Protein AF-A0A0N8VZZ1-F1 (afdb_monomer)

Radius of gyration: 17.54 Å; Cα contacts (8 Å, |Δi|>4): 440; chains: 1; bounding box: 48×32×49 Å

Secondary structure (DSSP, 8-state):
--B-SSSSHHHHHTTTT-TTEE--PSPPHHHHHHHHHHHHHHHHHIIIII-------EEE-SSEEEEE-SS--SSS-SEEEEEEESBSS--EEEEEE-TTS-EEEEEEESSHHHHHHHHHHHHHHHHHHTSTTTTTTTTTTTT-SPPPTTEEEEEE-TTS-EEE--GGGGT--HHHHHHHHHHHHTTS-B---SEEEEEETTEEEEEEEES-TT--TGGGGTTS-HHHHHHHHHHHHH-

pLDDT: mean 82.33, std 14.05, range [39.5, 98.38]

Organism: NCBI:txid1544416

Mean predicted aligned error: 6.85 Å

Solvent-accessible surface area (backbone atoms only — not comparable to full-atom values): 13177 Å² total; per-residue (Å²): 136,62,79,50,84,76,75,64,42,68,60,56,54,70,66,51,88,46,96,46,61,34,74,49,54,81,63,52,74,66,59,50,49,52,50,51,46,35,49,53,41,46,36,51,47,39,31,75,76,70,68,40,91,64,82,45,43,47,40,78,47,58,43,36,39,37,46,31,47,86,70,82,52,85,84,62,72,56,37,28,21,38,34,35,39,54,30,41,58,55,19,19,21,25,32,32,43,46,69,83,63,49,78,46,73,55,58,40,12,50,36,67,67,56,20,49,48,49,38,49,50,51,52,51,55,57,59,46,60,73,37,75,81,40,65,73,82,42,73,74,59,62,58,43,63,57,74,48,94,60,45,47,71,36,31,31,33,51,82,58,47,78,75,43,74,64,55,58,84,68,73,35,58,63,70,57,50,46,52,55,28,45,69,74,51,54,89,68,66,40,70,54,47,48,30,32,38,39,26,17,61,92,46,57,74,42,30,37,43,34,80,49,87,57,72,24,52,64,54,65,38,48,93,48,54,59,48,61,33,50,50,49,54,56,54,50,70,71,108

Sequence (239 aa):
MIVMEYGSLIFAERNSGEKYALPISPLSDKDWDTAIRGVNKYEECAFRYLGEKVNRGLWLGDEYLAYGAQGLLENGNWYGGVRKWKQIPSGWMKASLSDRGDETLDTQGSSFDVVWKDNMRSCVVDSFWRTPHWRSELRHIVFRGEIPDSVNTFQVSMYGDIVEGNPEKDGFHWSDIIRDSKKIWGKDYISSGSGFIFYHRNDPLQWYLTDTELDTDLAWGLGLDIEDYVELLFQTAIS

Structure (mmCIF, N/CA/C/O backbone):
data_AF-A0A0N8VZZ1-F1
#
_entry.id   AF-A0A0N8VZZ1-F1
#
loop_
_atom_site.group_PDB
_atom_site.id
_atom_site.type_symbol
_atom_site.label_atom_id
_atom_site.label_alt_id
_atom_site.label_comp_id
_atom_site.label_asym_id
_atom_site.label_entity_id
_atom_site.label_seq_id
_atom_site.pdbx_PDB_ins_code
_atom_site.Cartn_x
_atom_site.Cartn_y
_atom_site.Cartn_z
_atom_site.occupancy
_atom_site.B_iso_or_equiv
_atom_site.auth_seq_id
_atom_site.auth_comp_id
_atom_site.auth_asym_id
_atom_site.auth_atom_id
_atom_site.pdbx_PDB_model_num
ATOM 1 N N . MET A 1 1 ? -20.602 -8.345 6.061 1.00 50.09 1 MET A N 1
ATOM 2 C CA . MET A 1 1 ? -20.221 -7.291 5.105 1.00 50.09 1 MET A CA 1
ATOM 3 C C . MET A 1 1 ? -21.316 -7.139 4.056 1.00 50.09 1 MET A C 1
ATOM 5 O O . MET A 1 1 ? -21.727 -8.145 3.487 1.00 50.09 1 MET A O 1
ATOM 9 N N . ILE A 1 2 ? -21.827 -5.924 3.843 1.00 53.53 2 ILE A N 1
ATOM 10 C CA . ILE A 1 2 ? -22.743 -5.628 2.732 1.00 53.53 2 ILE A CA 1
ATOM 11 C C . ILE A 1 2 ? -21.861 -5.210 1.555 1.00 53.53 2 ILE A C 1
ATOM 13 O O . ILE A 1 2 ? -21.232 -4.156 1.609 1.00 53.53 2 ILE A O 1
ATOM 17 N N . VAL A 1 3 ? -21.784 -6.044 0.517 1.00 51.69 3 VAL A N 1
ATOM 18 C CA . VAL A 1 3 ? -21.299 -5.587 -0.790 1.00 51.69 3 VAL A CA 1
ATOM 19 C C . VAL A 1 3 ? -22.438 -4.758 -1.357 1.00 51.69 3 VAL A C 1
ATOM 21 O O . VAL A 1 3 ? -23.491 -5.294 -1.698 1.00 51.69 3 VAL A O 1
ATOM 24 N N . MET A 1 4 ? -22.294 -3.441 -1.304 1.00 50.78 4 MET A N 1
ATOM 25 C CA . MET A 1 4 ? -23.372 -2.545 -1.690 1.00 50.78 4 MET A CA 1
ATOM 26 C C . MET A 1 4 ? -23.405 -2.454 -3.218 1.00 50.78 4 MET A C 1
ATOM 28 O O . MET A 1 4 ? -22.401 -2.113 -3.844 1.00 50.78 4 MET A O 1
ATOM 32 N N . GLU A 1 5 ? -24.563 -2.709 -3.825 1.00 46.69 5 GLU A N 1
ATOM 33 C CA . GLU A 1 5 ? -24.781 -2.373 -5.231 1.00 46.69 5 GLU A CA 1
ATOM 34 C C . GLU A 1 5 ? -24.780 -0.835 -5.374 1.00 46.69 5 GLU A C 1
ATOM 36 O O . GLU A 1 5 ? -25.701 -0.146 -4.942 1.00 46.69 5 GLU A O 1
ATOM 41 N N . TYR A 1 6 ? -23.706 -0.285 -5.947 1.00 49.19 6 TYR A N 1
ATOM 42 C CA . TYR A 1 6 ? -23.709 0.964 -6.728 1.00 49.19 6 TYR A CA 1
ATOM 43 C C . TYR A 1 6 ? -24.200 2.277 -6.074 1.00 49.19 6 TYR A C 1
ATOM 45 O O . TYR A 1 6 ? -24.715 3.171 -6.740 1.00 49.19 6 TYR A O 1
ATOM 53 N N . GLY A 1 7 ? -23.988 2.465 -4.777 1.00 39.50 7 GLY A N 1
ATOM 54 C CA . GLY A 1 7 ? -24.450 3.646 -4.027 1.00 39.50 7 GLY A CA 1
ATOM 55 C C . GLY A 1 7 ? -23.416 4.770 -3.880 1.00 39.50 7 GLY A C 1
ATOM 56 O O . GLY A 1 7 ? -23.759 5.938 -4.054 1.00 39.50 7 GLY A O 1
ATOM 57 N N . SER A 1 8 ? -22.146 4.468 -3.591 1.00 52.56 8 SER A N 1
ATOM 58 C CA . SER A 1 8 ? -21.081 5.489 -3.531 1.00 52.56 8 SER A CA 1
ATOM 59 C C . SER A 1 8 ? -20.442 5.779 -4.898 1.00 52.56 8 SER A C 1
ATOM 61 O O . SER A 1 8 ? -19.561 6.636 -5.001 1.00 52.56 8 SER A O 1
ATOM 63 N N . LEU A 1 9 ? -20.951 5.115 -5.950 1.00 55.72 9 LEU A N 1
ATOM 64 C CA . LEU A 1 9 ? -20.442 5.200 -7.315 1.00 55.72 9 LEU A CA 1
ATOM 65 C C . LEU A 1 9 ? -20.464 6.608 -7.881 1.00 55.72 9 LEU A C 1
ATOM 67 O O . LEU A 1 9 ? -19.525 7.014 -8.542 1.00 55.72 9 LEU A O 1
ATOM 71 N N . ILE A 1 10 ? -21.496 7.377 -7.551 1.00 57.53 10 ILE A N 1
ATOM 72 C CA . ILE A 1 10 ? -21.761 8.686 -8.150 1.00 57.53 10 ILE A CA 1
ATOM 73 C C . ILE A 1 10 ? -20.580 9.661 -7.985 1.00 57.53 10 ILE A C 1
ATOM 75 O O . ILE A 1 10 ? -20.305 10.440 -8.895 1.00 57.53 10 ILE A O 1
ATOM 79 N N . PHE A 1 11 ? -19.869 9.631 -6.851 1.00 56.28 11 PHE A N 1
ATOM 80 C CA . PHE A 1 11 ? -18.744 10.545 -6.616 1.00 56.28 11 PHE A CA 1
ATOM 81 C C . PHE A 1 11 ? -17.448 10.088 -7.283 1.00 56.28 11 PHE A C 1
ATOM 83 O O . PHE A 1 11 ? -16.718 10.922 -7.809 1.00 56.28 11 PHE A O 1
ATOM 90 N N . ALA A 1 12 ? -17.166 8.788 -7.303 1.00 56.59 12 ALA A N 1
ATOM 91 C CA . ALA A 1 12 ? -15.978 8.277 -7.977 1.00 56.59 12 ALA A CA 1
ATOM 92 C C . ALA A 1 12 ? -16.144 8.201 -9.503 1.00 56.59 12 ALA A C 1
ATOM 94 O O . ALA A 1 12 ? -15.191 8.505 -10.214 1.00 56.59 12 ALA A O 1
ATOM 95 N N . GLU A 1 13 ? -17.358 7.934 -9.997 1.00 60.53 13 GLU A N 1
ATOM 96 C CA . GLU A 1 13 ? -17.744 8.020 -11.416 1.00 60.53 13 GLU A CA 1
ATOM 97 C C . GLU A 1 13 ? -17.667 9.445 -11.956 1.00 60.53 13 GLU A C 1
ATOM 99 O O . GLU A 1 13 ? -17.393 9.658 -13.133 1.00 60.53 13 GLU A O 1
ATOM 104 N N . ARG A 1 14 ? -17.877 10.456 -11.103 1.00 67.50 14 ARG A N 1
ATOM 105 C CA . ARG A 1 14 ? -17.640 11.850 -11.501 1.00 67.50 14 ARG A CA 1
ATOM 106 C C . ARG A 1 14 ? -16.181 12.081 -11.906 1.00 67.50 14 ARG A C 1
ATOM 108 O O . ARG A 1 14 ? -15.929 12.936 -12.747 1.00 67.50 14 ARG A O 1
ATOM 115 N N . ASN A 1 15 ? -15.264 11.321 -11.311 1.00 63.09 15 ASN A N 1
ATOM 116 C CA . ASN A 1 15 ? -13.840 11.305 -11.633 1.00 63.09 15 ASN A CA 1
ATOM 117 C C . ASN A 1 15 ? -13.474 10.107 -12.540 1.00 63.09 15 ASN A C 1
ATOM 119 O O . ASN A 1 15 ? -12.301 9.761 -12.662 1.00 63.09 15 ASN A O 1
ATOM 123 N N . SER A 1 16 ? -14.461 9.431 -13.142 1.00 64.44 16 SER A N 1
ATOM 124 C CA . SER A 1 16 ? -14.229 8.356 -14.111 1.00 64.44 16 SER A CA 1
ATOM 125 C C . SER A 1 16 ? -14.095 8.890 -15.530 1.00 64.44 16 SER A C 1
ATOM 127 O O . SER A 1 16 ? -14.625 9.947 -15.876 1.00 64.44 16 SER A O 1
ATOM 129 N N . GLY A 1 17 ? -13.363 8.157 -16.371 1.00 62.34 17 GLY A N 1
ATOM 130 C CA . GLY A 1 17 ? -13.029 8.610 -17.724 1.00 62.34 17 GLY A CA 1
ATOM 131 C C . GLY A 1 17 ? -11.929 9.675 -17.759 1.00 62.34 17 GLY A C 1
ATOM 132 O O . GLY A 1 17 ? -11.703 10.301 -18.800 1.00 62.34 17 GLY A O 1
ATOM 133 N N . GLU A 1 18 ? -11.220 9.866 -16.643 1.00 68.94 18 GLU A N 1
ATOM 134 C CA . GLU A 1 18 ? -9.957 10.593 -16.615 1.00 68.94 18 GLU A CA 1
ATOM 135 C C . GLU A 1 18 ? -8.985 9.971 -17.623 1.00 68.94 18 GLU A C 1
ATOM 137 O O . GLU A 1 18 ? -8.860 8.751 -17.733 1.00 68.94 18 GLU A O 1
ATOM 142 N N . LYS A 1 19 ? -8.260 10.811 -18.372 1.00 72.06 19 LYS A N 1
ATOM 143 C CA . LYS A 1 19 ? -7.465 10.405 -19.555 1.00 72.06 19 LYS A CA 1
ATOM 144 C C . LYS A 1 19 ? -6.486 9.246 -19.288 1.00 72.06 19 LYS A C 1
ATOM 146 O O . LYS A 1 19 ? -6.060 8.542 -20.215 1.00 72.06 19 LYS A O 1
ATOM 151 N N . TYR A 1 20 ? -6.092 9.090 -18.033 1.00 80.12 20 TYR A N 1
ATOM 152 C CA . TYR A 1 20 ? -5.044 8.189 -17.594 1.00 80.12 20 TYR A CA 1
ATOM 153 C C . TYR A 1 20 ? -5.521 7.113 -16.615 1.00 80.12 20 TYR A C 1
ATOM 155 O O . TYR A 1 20 ? -4.721 6.234 -16.298 1.00 80.12 20 TYR A O 1
ATOM 163 N N . ALA A 1 21 ? -6.781 7.140 -16.175 1.00 85.00 21 ALA A N 1
ATOM 164 C CA . ALA A 1 21 ? -7.352 6.048 -15.400 1.00 85.00 21 ALA A CA 1
ATOM 165 C C . ALA A 1 21 ? -7.479 4.791 -16.276 1.00 85.00 21 ALA A C 1
ATOM 167 O O . ALA A 1 21 ? -7.594 4.855 -17.506 1.00 85.00 21 ALA A O 1
ATOM 168 N N . LEU A 1 22 ? -7.382 3.629 -15.640 1.00 87.25 22 LEU A N 1
ATOM 169 C CA . LEU A 1 22 ? -7.510 2.328 -16.275 1.00 87.25 22 LEU A CA 1
ATOM 170 C C . LEU A 1 22 ? -8.626 1.538 -15.597 1.00 87.25 22 LEU A C 1
ATOM 172 O O . LEU A 1 22 ? -8.766 1.616 -14.374 1.00 87.25 22 LEU A O 1
ATOM 176 N N . PRO A 1 23 ? -9.372 0.725 -16.362 1.00 86.88 23 PRO A N 1
ATOM 177 C CA . PRO A 1 23 ? -10.379 -0.139 -15.780 1.00 86.88 23 PRO A CA 1
ATOM 178 C C . PRO A 1 23 ? -9.722 -1.169 -14.855 1.00 86.88 23 PRO A C 1
ATOM 180 O O . PRO A 1 23 ? -8.693 -1.766 -15.191 1.00 86.88 23 PRO A O 1
ATOM 183 N N . ILE A 1 24 ? -10.337 -1.376 -13.695 1.00 84.94 24 ILE A N 1
ATOM 184 C CA . ILE A 1 24 ? -9.984 -2.417 -12.727 1.00 84.94 24 ILE A CA 1
ATOM 185 C C . ILE A 1 24 ? -11.100 -3.450 -12.563 1.00 84.94 24 ILE A C 1
ATOM 187 O O . ILE A 1 24 ? -10.855 -4.499 -11.976 1.00 84.94 24 ILE A O 1
ATOM 191 N N . SER A 1 25 ? -12.308 -3.156 -13.054 1.00 80.44 25 SER A N 1
ATOM 192 C CA . SER A 1 25 ? -13.428 -4.091 -13.060 1.00 80.44 25 SER A CA 1
ATOM 193 C C . SER A 1 25 ? -13.415 -4.975 -14.320 1.00 80.44 25 SER A C 1
ATOM 195 O O . SER A 1 25 ? -13.203 -4.463 -15.424 1.00 80.44 25 SER A O 1
ATOM 197 N N . PRO A 1 26 ? -13.677 -6.289 -14.189 1.00 81.75 26 PRO A N 1
ATOM 198 C CA . PRO A 1 26 ? -13.787 -7.009 -12.922 1.00 81.75 26 PRO A CA 1
ATOM 199 C C . PRO A 1 26 ? -12.413 -7.151 -12.246 1.00 81.75 26 PRO A C 1
ATOM 201 O O . PRO A 1 26 ? -11.409 -7.400 -12.917 1.00 81.75 26 PRO A O 1
ATOM 204 N N . LEU A 1 27 ? -12.382 -7.041 -10.914 1.00 84.44 27 LEU A N 1
ATOM 205 C CA . LEU A 1 27 ? -11.193 -7.405 -10.141 1.00 84.44 27 LEU A CA 1
ATOM 206 C C . LEU A 1 27 ? -10.955 -8.914 -10.228 1.00 84.44 27 LEU A C 1
ATOM 208 O O . LEU A 1 27 ? -11.892 -9.694 -10.410 1.00 84.44 27 LEU A O 1
ATOM 212 N N . SER A 1 28 ? -9.698 -9.332 -10.072 1.00 90.50 28 SER A N 1
ATOM 213 C CA . SER A 1 28 ? -9.398 -10.756 -9.928 1.00 90.50 28 SER A CA 1
ATOM 214 C C . SER A 1 28 ? -9.993 -11.295 -8.622 1.00 90.50 28 SER A C 1
ATOM 216 O O . SER A 1 28 ? -10.083 -10.560 -7.637 1.00 90.50 28 SER A O 1
ATOM 218 N N . ASP A 1 29 ? -10.341 -12.586 -8.580 1.00 91.19 29 ASP A N 1
ATOM 219 C CA . ASP A 1 29 ? -10.857 -13.229 -7.359 1.00 91.19 29 ASP A CA 1
ATOM 220 C C . ASP A 1 29 ? -9.913 -13.024 -6.166 1.00 91.19 29 ASP A C 1
ATOM 222 O O . ASP A 1 29 ? -10.359 -12.810 -5.043 1.00 91.19 29 ASP A O 1
ATOM 226 N N . LYS A 1 30 ? -8.599 -13.033 -6.427 1.00 94.12 30 LYS A N 1
ATOM 227 C CA . LYS A 1 30 ? -7.566 -12.789 -5.420 1.00 94.12 30 LYS A CA 1
ATOM 228 C C . LYS A 1 30 ? -7.624 -11.360 -4.876 1.00 94.12 30 LYS A C 1
ATOM 230 O O . LYS A 1 30 ? -7.605 -11.179 -3.666 1.00 94.12 30 LYS A O 1
ATOM 235 N N . ASP A 1 31 ? -7.686 -10.356 -5.749 1.00 93.88 31 ASP A N 1
ATOM 236 C CA . ASP A 1 31 ? -7.713 -8.949 -5.322 1.00 93.88 31 ASP A CA 1
ATOM 237 C C . ASP A 1 31 ? -9.014 -8.626 -4.579 1.00 93.88 31 ASP A C 1
ATOM 239 O O . ASP A 1 31 ? -9.010 -7.919 -3.571 1.00 93.88 31 ASP A O 1
ATOM 243 N N . TRP A 1 32 ? -10.130 -9.198 -5.037 1.00 92.31 32 TRP A N 1
ATOM 244 C CA . TRP A 1 32 ? -11.416 -9.077 -4.362 1.00 92.31 32 TRP A CA 1
ATOM 245 C C . TRP A 1 32 ? -11.404 -9.725 -2.971 1.00 92.31 32 TRP A C 1
ATOM 247 O O . TRP A 1 32 ? -11.856 -9.112 -2.003 1.00 92.31 32 TRP A O 1
ATOM 257 N N . ASP A 1 33 ? -10.837 -10.926 -2.843 1.00 93.94 33 ASP A N 1
ATOM 258 C CA . ASP A 1 33 ? -10.678 -11.611 -1.557 1.00 93.94 33 ASP A CA 1
ATOM 259 C C . ASP A 1 33 ? -9.788 -10.814 -0.586 1.00 93.94 33 ASP A C 1
ATOM 261 O O . ASP A 1 33 ? -10.185 -10.568 0.558 1.00 93.94 33 ASP A O 1
ATOM 265 N N . THR A 1 34 ? -8.641 -10.307 -1.057 1.00 96.19 34 THR A N 1
ATOM 266 C CA . THR A 1 34 ? -7.769 -9.405 -0.285 1.00 96.19 34 THR A CA 1
ATOM 267 C C . THR A 1 34 ? -8.527 -8.170 0.200 1.00 96.19 34 THR A C 1
ATOM 269 O O . THR A 1 34 ? -8.403 -7.790 1.369 1.00 96.19 34 THR A O 1
ATOM 272 N N . ALA A 1 35 ? -9.341 -7.553 -0.663 1.00 94.06 35 ALA A N 1
ATOM 273 C CA . ALA A 1 35 ? -10.115 -6.370 -0.306 1.00 94.06 35 ALA A CA 1
ATOM 274 C C . ALA A 1 35 ? -11.085 -6.640 0.849 1.00 94.06 35 ALA A C 1
ATOM 276 O O . ALA A 1 35 ? -11.109 -5.909 1.844 1.00 94.06 35 ALA A O 1
ATOM 277 N N . ILE A 1 36 ? -11.858 -7.719 0.718 1.00 93.94 36 ILE A N 1
ATOM 278 C CA . ILE A 1 36 ? -12.863 -8.142 1.693 1.00 93.94 36 ILE A CA 1
ATOM 279 C C . ILE A 1 36 ? -12.216 -8.476 3.033 1.00 93.94 36 ILE A C 1
ATOM 281 O O . ILE A 1 36 ? -12.685 -8.011 4.074 1.00 93.94 36 ILE A O 1
ATOM 285 N N . ARG A 1 37 ? -11.146 -9.273 3.019 1.00 96.38 37 ARG A N 1
ATOM 286 C CA . ARG A 1 37 ? -10.431 -9.680 4.234 1.00 96.38 37 ARG A CA 1
ATOM 287 C C . ARG A 1 37 ? -9.820 -8.484 4.953 1.00 96.38 37 ARG A C 1
ATOM 289 O O . ARG A 1 37 ? -10.021 -8.345 6.156 1.00 96.38 37 ARG A O 1
ATOM 296 N N . GLY A 1 38 ? -9.199 -7.558 4.220 1.00 95.88 38 GLY A N 1
ATOM 297 C CA . GLY A 1 38 ? -8.679 -6.318 4.801 1.00 95.88 38 GLY A CA 1
ATOM 298 C C . GLY A 1 38 ? -9.757 -5.479 5.491 1.00 95.88 38 GLY A C 1
ATOM 299 O O . GLY A 1 38 ? -9.574 -5.073 6.638 1.00 95.88 38 GLY A O 1
ATOM 300 N N . VAL A 1 39 ? -10.908 -5.279 4.838 1.00 93.88 39 VAL A N 1
ATOM 301 C CA . VAL A 1 39 ? -12.035 -4.528 5.421 1.00 93.88 39 VAL A CA 1
ATOM 302 C C . VAL A 1 39 ? -12.595 -5.225 6.653 1.00 93.88 39 VAL A C 1
ATOM 304 O O . VAL A 1 39 ? -12.732 -4.591 7.698 1.00 93.88 39 VAL A O 1
ATOM 307 N N . ASN A 1 40 ? -12.893 -6.523 6.552 1.00 94.62 40 ASN A N 1
ATOM 308 C CA . ASN A 1 40 ? -13.444 -7.286 7.670 1.00 94.62 40 ASN A CA 1
ATOM 309 C C . ASN A 1 40 ? -12.502 -7.245 8.873 1.00 94.62 40 ASN A C 1
ATOM 311 O O . ASN A 1 40 ? -12.953 -7.025 9.998 1.00 94.62 40 ASN A O 1
ATOM 315 N N . LYS A 1 41 ? -11.196 -7.407 8.637 1.00 97.00 41 LYS A N 1
ATOM 316 C CA . LYS A 1 41 ? -10.206 -7.361 9.704 1.00 97.00 41 LYS A CA 1
ATOM 317 C C . LYS A 1 41 ? -10.103 -5.976 10.326 1.00 97.00 41 LYS A C 1
ATOM 319 O O . LYS A 1 41 ? -10.055 -5.865 11.548 1.00 97.00 41 LYS A O 1
ATOM 324 N N . TYR A 1 42 ? -10.129 -4.917 9.518 1.00 95.00 42 TYR A N 1
ATOM 325 C CA . TYR A 1 42 ? -10.158 -3.546 10.024 1.00 95.00 42 TYR A CA 1
ATOM 326 C C . TYR A 1 42 ? -11.390 -3.292 10.905 1.00 95.00 42 TYR A C 1
ATOM 328 O O . TYR A 1 42 ? -11.244 -2.779 12.014 1.00 95.00 42 TYR A O 1
ATOM 336 N N . GLU A 1 43 ? -12.588 -3.671 10.451 1.00 93.25 43 GLU A N 1
ATOM 337 C CA . GLU A 1 43 ? -13.834 -3.499 11.212 1.00 93.25 43 GLU A CA 1
ATOM 338 C C . GLU A 1 43 ? -13.816 -4.308 12.523 1.00 93.25 43 GLU A C 1
ATOM 340 O O . GLU A 1 43 ? -14.212 -3.800 13.576 1.00 93.25 43 GLU A O 1
ATOM 345 N N . GLU A 1 44 ? -13.298 -5.540 12.488 1.00 95.50 44 GLU A N 1
ATOM 346 C CA . GLU A 1 44 ? -13.085 -6.382 13.670 1.00 95.50 44 GLU A CA 1
ATOM 347 C C . GLU A 1 44 ? -12.119 -5.727 14.668 1.00 95.50 44 GLU A C 1
ATOM 349 O O . GLU A 1 44 ? -12.423 -5.641 15.862 1.00 95.50 44 GLU A O 1
ATOM 354 N N . CYS A 1 45 ? -10.958 -5.262 14.200 1.00 95.25 45 CYS A N 1
ATOM 355 C CA . CYS A 1 45 ? -9.962 -4.598 15.033 1.00 95.25 45 CYS A CA 1
ATOM 356 C C . CYS A 1 45 ? -10.502 -3.293 15.625 1.00 95.25 45 CYS A C 1
ATOM 358 O O . CYS A 1 45 ? -10.365 -3.081 16.827 1.00 95.25 45 CYS A O 1
ATOM 360 N N . ALA A 1 46 ? -11.177 -2.454 14.834 1.00 92.00 46 ALA A N 1
ATOM 361 C CA . ALA A 1 46 ? -11.789 -1.216 15.318 1.00 92.00 46 ALA A CA 1
ATOM 362 C C . ALA A 1 46 ? -12.782 -1.489 16.458 1.00 92.00 46 ALA A C 1
ATOM 364 O O . ALA A 1 46 ? -12.747 -0.823 17.496 1.00 92.00 46 ALA A O 1
ATOM 365 N N . PHE A 1 47 ? -13.607 -2.529 16.325 1.00 93.31 47 PHE A N 1
ATOM 366 C CA . PHE A 1 47 ? -14.513 -2.927 17.396 1.00 93.31 47 PHE A CA 1
ATOM 367 C C . PHE A 1 47 ? -13.768 -3.460 18.624 1.00 93.31 47 PHE A C 1
ATOM 369 O O . PHE A 1 47 ? -14.052 -3.047 19.747 1.00 93.31 47 PHE A O 1
ATOM 376 N N . ARG A 1 48 ? -12.805 -4.363 18.431 1.00 94.75 48 ARG A N 1
ATOM 377 C CA . ARG A 1 48 ? -12.072 -5.010 19.528 1.00 94.75 48 ARG A CA 1
ATOM 378 C C . ARG A 1 48 ? -11.208 -4.039 20.330 1.00 94.75 48 ARG A C 1
ATOM 380 O O . ARG A 1 48 ? -11.170 -4.141 21.552 1.00 94.75 48 ARG A O 1
ATOM 387 N N . TYR A 1 49 ? -10.515 -3.134 19.651 1.00 90.94 49 TYR A N 1
ATOM 388 C CA . TYR A 1 49 ? -9.522 -2.254 20.256 1.00 90.94 49 TYR A CA 1
ATOM 389 C C . TYR A 1 49 ? -10.085 -0.889 20.661 1.00 90.94 49 TYR A C 1
ATOM 391 O O . TYR A 1 49 ? -9.633 -0.321 21.652 1.00 90.94 49 TYR A O 1
ATOM 399 N N . LEU A 1 50 ? -11.075 -0.369 19.928 1.00 89.06 50 LEU A N 1
ATOM 400 C CA . LEU A 1 50 ? -11.636 0.970 20.159 1.00 89.06 50 LEU A CA 1
ATOM 401 C C . LEU A 1 50 ? -13.109 0.944 20.596 1.00 89.06 50 LEU A C 1
ATOM 403 O O . LEU A 1 50 ? -13.651 1.976 20.986 1.00 89.06 50 LEU A O 1
ATOM 407 N N . GLY A 1 51 ? -13.781 -0.211 20.542 1.00 89.50 51 GLY A N 1
ATOM 408 C CA . GLY A 1 51 ? -15.221 -0.314 20.800 1.00 89.50 51 GLY A CA 1
ATOM 409 C C . GLY A 1 51 ? -16.089 0.303 19.697 1.00 89.50 51 GLY A C 1
ATOM 410 O O . GLY A 1 51 ? -17.300 0.456 19.879 1.00 89.50 51 GLY A O 1
ATOM 411 N N . GLU A 1 52 ? -15.499 0.667 18.556 1.00 86.38 52 GLU A N 1
ATOM 412 C CA . GLU A 1 52 ? -16.190 1.344 17.463 1.00 86.38 52 GLU A CA 1
ATOM 413 C C . GLU A 1 52 ? -16.858 0.336 16.526 1.00 86.38 52 GLU A C 1
ATOM 415 O O . GLU A 1 52 ? -16.221 -0.560 15.978 1.00 86.38 52 GLU A O 1
ATOM 420 N N . LYS A 1 53 ? -18.166 0.492 16.300 1.00 85.31 53 LYS A N 1
ATOM 421 C CA . LYS A 1 53 ? -18.876 -0.270 15.267 1.00 85.31 53 LYS A CA 1
ATOM 422 C C . LYS A 1 53 ? -18.739 0.449 13.933 1.00 85.31 53 LYS A C 1
ATOM 424 O O . LYS A 1 53 ? -19.477 1.396 13.663 1.00 85.31 53 LYS A O 1
ATOM 429 N N . VAL A 1 54 ? -17.803 -0.014 13.115 1.00 82.38 54 VAL A N 1
ATOM 430 C CA . VAL A 1 54 ?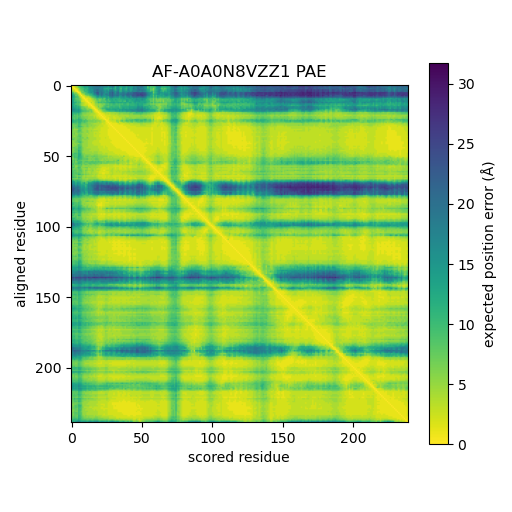 -17.582 0.498 11.762 1.00 82.38 54 VAL A CA 1
ATOM 431 C C . VAL A 1 54 ? -18.269 -0.418 10.750 1.00 82.38 54 VAL A C 1
ATOM 433 O O . VAL A 1 54 ? -18.225 -1.634 10.886 1.00 82.38 54 VAL A O 1
ATOM 436 N N . ASN A 1 55 ? -18.957 0.175 9.775 1.00 80.19 55 ASN A N 1
ATOM 437 C CA . ASN A 1 55 ? -19.543 -0.526 8.632 1.00 80.19 55 ASN A CA 1
ATOM 438 C C . ASN A 1 55 ? -19.714 0.483 7.493 1.00 80.19 55 ASN A C 1
ATOM 440 O O . ASN A 1 55 ? -20.778 1.091 7.347 1.00 80.19 55 ASN A O 1
ATOM 444 N N . ARG A 1 56 ? -18.626 0.759 6.766 1.00 76.56 56 ARG A N 1
ATOM 445 C CA . ARG A 1 56 ? -18.618 1.825 5.745 1.00 76.56 56 ARG A CA 1
ATOM 446 C C . ARG A 1 56 ? -19.068 1.326 4.370 1.00 76.56 56 ARG A C 1
ATOM 448 O O . ARG A 1 56 ? -19.586 2.115 3.590 1.00 76.56 56 ARG A O 1
ATOM 455 N N . GLY A 1 57 ? -18.945 0.025 4.113 1.00 77.62 57 GLY A N 1
ATOM 456 C CA . GLY A 1 57 ? -19.262 -0.593 2.826 1.00 77.62 57 GLY A CA 1
ATOM 457 C C . GLY A 1 57 ? -18.092 -0.542 1.839 1.00 77.62 57 GLY A C 1
ATOM 458 O O . GLY A 1 57 ? -17.331 0.427 1.802 1.00 77.62 57 GLY A O 1
ATOM 459 N N . LEU A 1 58 ? -17.961 -1.616 1.055 1.00 82.50 58 LEU A N 1
ATOM 460 C CA . LEU A 1 58 ? -16.977 -1.785 -0.015 1.00 82.50 58 LEU A CA 1
ATOM 461 C C . LEU A 1 58 ? -17.690 -1.693 -1.370 1.00 82.50 58 LEU A C 1
ATOM 463 O O . LEU A 1 58 ? -18.741 -2.312 -1.559 1.00 82.50 58 LEU A O 1
ATOM 467 N N . TRP A 1 59 ? -17.118 -0.930 -2.298 1.00 80.00 59 TRP A N 1
ATOM 468 C CA . TRP A 1 59 ? -17.742 -0.553 -3.565 1.00 80.00 59 TRP A CA 1
ATOM 469 C C . TRP A 1 59 ? -16.765 -0.740 -4.715 1.00 80.00 59 TRP A C 1
ATOM 471 O O . TRP A 1 59 ? -15.660 -0.202 -4.665 1.00 80.00 59 TRP A O 1
ATOM 481 N N . LEU A 1 60 ? -17.188 -1.453 -5.756 1.00 81.19 60 LEU A N 1
ATOM 482 C CA . LEU A 1 60 ? -16.425 -1.639 -6.986 1.00 81.19 60 LEU A CA 1
ATOM 483 C C . LEU A 1 60 ? -17.097 -0.864 -8.122 1.00 81.19 60 LEU A C 1
ATOM 485 O O . LEU A 1 60 ? -18.241 -1.154 -8.470 1.00 81.19 60 LEU A O 1
ATOM 489 N N . GLY A 1 61 ? -16.385 0.109 -8.683 1.00 76.75 61 GLY A N 1
ATOM 490 C CA . GLY A 1 61 ? -16.714 0.721 -9.967 1.00 76.75 61 GLY A CA 1
ATOM 491 C C . GLY A 1 61 ? -15.764 0.260 -11.064 1.00 76.75 61 GLY A C 1
ATOM 492 O O . GLY A 1 61 ? -14.887 -0.574 -10.834 1.00 76.75 61 GLY A O 1
ATOM 493 N N . ASP A 1 62 ? -15.923 0.815 -12.262 1.00 79.88 62 ASP A N 1
ATOM 494 C CA . ASP A 1 62 ? -15.167 0.354 -13.429 1.00 79.88 62 ASP A CA 1
ATOM 495 C C . ASP A 1 62 ? -13.660 0.608 -13.293 1.00 79.88 62 ASP A C 1
ATOM 497 O O . ASP A 1 62 ? -12.855 -0.228 -13.698 1.00 79.88 62 ASP A O 1
ATOM 501 N N . GLU A 1 63 ? -13.270 1.723 -12.671 1.00 83.81 63 GLU A N 1
ATOM 502 C CA . GLU A 1 63 ? -11.878 2.200 -12.583 1.00 83.81 63 GLU A CA 1
ATOM 503 C C . GLU A 1 63 ? -11.351 2.312 -11.145 1.00 83.81 63 GLU A C 1
ATOM 505 O O . GLU A 1 63 ? -10.202 2.707 -10.932 1.00 83.81 63 GLU A O 1
ATOM 510 N N . TYR A 1 64 ? -12.175 1.993 -10.145 1.00 81.75 64 TYR A N 1
ATOM 511 C CA . TYR A 1 64 ? -11.816 2.179 -8.744 1.00 81.75 64 TYR A CA 1
ATOM 512 C C . TYR A 1 64 ? -12.516 1.169 -7.824 1.00 81.75 64 TYR A C 1
ATOM 514 O O . TYR A 1 64 ? -13.624 0.699 -8.089 1.00 81.75 64 TYR A O 1
ATOM 522 N N . LEU A 1 65 ? -11.860 0.867 -6.706 1.00 85.94 65 LEU A N 1
ATOM 523 C CA . LEU A 1 65 ? -12.429 0.126 -5.585 1.00 85.94 65 LEU A CA 1
ATOM 524 C C . LEU A 1 65 ? -12.303 1.007 -4.349 1.00 85.94 65 LEU A C 1
ATOM 526 O O . LEU A 1 65 ? -11.202 1.448 -4.034 1.00 85.94 65 LEU A O 1
ATOM 530 N N . ALA A 1 66 ? -13.400 1.246 -3.639 1.00 83.75 66 ALA A N 1
ATOM 531 C CA . ALA A 1 66 ? -13.428 2.143 -2.490 1.00 83.75 66 ALA A CA 1
ATOM 532 C C . ALA A 1 66 ? -14.049 1.485 -1.260 1.00 83.75 66 ALA A C 1
ATOM 534 O O . ALA A 1 66 ? -15.029 0.748 -1.360 1.00 83.75 66 ALA A O 1
ATOM 535 N N . TYR A 1 67 ? -13.516 1.819 -0.089 1.00 84.06 67 TYR A N 1
ATOM 536 C CA . TYR A 1 67 ? -14.101 1.521 1.210 1.00 84.06 67 TYR A CA 1
ATOM 537 C C . TYR A 1 67 ? -14.475 2.839 1.901 1.00 84.06 67 TYR A C 1
ATOM 539 O O . TYR A 1 67 ? -13.617 3.677 2.180 1.00 84.06 67 TYR A O 1
ATOM 547 N N . GLY A 1 68 ? -15.768 3.062 2.144 1.00 76.88 68 GLY A N 1
ATOM 548 C CA . GLY A 1 68 ? -16.244 4.362 2.623 1.00 76.88 68 GLY A CA 1
ATOM 549 C C . GLY A 1 68 ? -17.761 4.516 2.604 1.00 76.88 68 GLY A C 1
ATOM 550 O O . GLY A 1 68 ? -18.435 3.938 1.757 1.00 76.88 68 GLY A O 1
ATOM 551 N N . ALA A 1 69 ? -18.309 5.303 3.532 1.00 65.25 69 ALA A N 1
ATOM 552 C CA . ALA A 1 69 ? -19.750 5.554 3.611 1.00 65.25 69 ALA A CA 1
ATOM 553 C C . ALA A 1 69 ? -20.165 6.681 2.645 1.00 65.25 69 ALA A C 1
ATOM 555 O O . ALA A 1 69 ? -19.367 7.564 2.340 1.00 65.25 69 ALA A O 1
ATOM 556 N N . GLN A 1 70 ? -21.421 6.685 2.179 1.00 52.78 70 GLN A N 1
ATOM 557 C CA . GLN A 1 70 ? -21.966 7.804 1.397 1.00 52.78 70 GLN A CA 1
ATOM 558 C C . GLN A 1 70 ? -21.922 9.105 2.218 1.00 52.78 70 GLN A C 1
ATOM 560 O O . GLN A 1 70 ? -22.639 9.238 3.209 1.00 52.78 70 GLN A O 1
ATOM 565 N N . GLY A 1 71 ? -21.121 10.079 1.781 1.00 49.41 71 GLY A N 1
ATOM 566 C CA . GLY A 1 71 ? -21.139 11.440 2.316 1.00 49.41 71 GLY A CA 1
ATOM 567 C C . GLY A 1 71 ? -19.863 12.223 2.009 1.00 49.41 71 GLY A C 1
ATOM 568 O O . GLY A 1 71 ? -18.763 11.693 2.123 1.00 49.41 71 GLY A O 1
ATOM 569 N N . LEU A 1 72 ? -20.015 13.499 1.650 1.00 42.72 72 LEU A N 1
ATOM 570 C CA . LEU A 1 72 ? -18.935 14.485 1.733 1.00 42.72 72 LEU A CA 1
ATOM 571 C C . LEU A 1 72 ? -18.765 14.810 3.217 1.00 42.72 72 LEU A C 1
ATOM 573 O O . LEU A 1 72 ? -19.701 15.349 3.809 1.00 42.72 72 LEU A O 1
ATOM 577 N N . LEU A 1 73 ? -17.635 14.469 3.838 1.00 49.50 73 LEU A N 1
ATOM 578 C CA . LEU A 1 73 ? -17.375 14.916 5.204 1.00 49.50 73 LEU A CA 1
ATOM 579 C C . LEU A 1 73 ? -15.993 15.537 5.380 1.00 49.50 73 LEU A C 1
ATOM 581 O O . LEU A 1 73 ? -14.951 14.969 5.065 1.00 49.50 73 LEU A O 1
ATOM 585 N N . GLU A 1 74 ? -16.086 16.734 5.945 1.00 42.22 74 GLU A N 1
ATOM 586 C CA . GLU A 1 74 ? -15.078 17.661 6.420 1.00 42.22 74 GLU A CA 1
ATOM 587 C C . GLU A 1 74 ? -14.125 16.954 7.408 1.00 42.22 74 GLU A C 1
ATOM 589 O O . GLU A 1 74 ? -14.493 16.659 8.544 1.00 42.22 74 GLU A O 1
ATOM 594 N N . ASN A 1 75 ? -12.886 16.698 6.976 1.00 40.97 75 ASN A N 1
ATOM 595 C CA . ASN A 1 75 ? -11.775 16.057 7.704 1.00 40.97 75 ASN A CA 1
ATOM 596 C C . ASN A 1 75 ? -11.794 14.515 7.843 1.00 40.97 75 ASN A C 1
ATOM 598 O O . ASN A 1 75 ? -12.352 13.928 8.778 1.00 40.97 75 ASN A O 1
ATOM 602 N N . GLY A 1 76 ? -11.001 13.878 6.975 1.00 51.00 76 GLY A N 1
ATOM 603 C CA . GLY A 1 76 ? -10.494 12.503 7.081 1.00 51.00 76 GLY A CA 1
ATOM 604 C C . GLY A 1 76 ? -10.674 11.707 5.785 1.00 51.00 76 GLY A C 1
ATOM 605 O O . GLY A 1 76 ? -11.512 12.062 4.959 1.00 51.00 76 GLY A O 1
ATOM 606 N N . ASN A 1 77 ? -9.930 10.612 5.620 1.00 53.53 77 ASN A N 1
ATOM 607 C CA . ASN A 1 77 ? -9.989 9.721 4.455 1.00 53.53 77 ASN A CA 1
ATOM 608 C C . ASN A 1 77 ? -11.223 8.796 4.521 1.00 53.53 77 ASN A C 1
ATOM 610 O O . ASN A 1 77 ? -11.127 7.575 4.413 1.00 53.53 77 ASN A O 1
ATOM 614 N N . TRP A 1 78 ? -12.417 9.358 4.739 1.00 58.44 78 TRP A N 1
ATOM 615 C CA . TRP A 1 78 ? -13.662 8.587 4.912 1.00 58.44 78 TRP A CA 1
ATOM 616 C C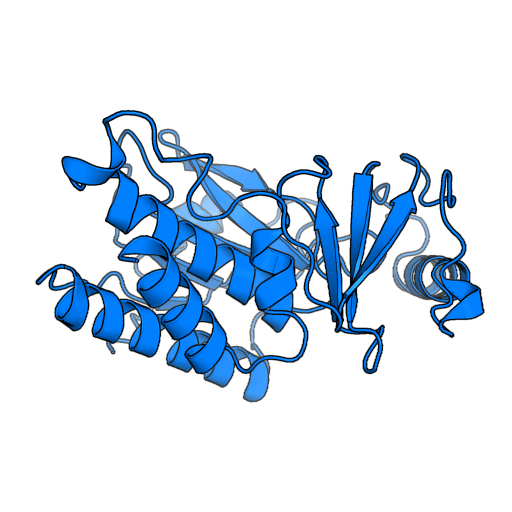 . TRP A 1 78 ? -14.146 7.922 3.622 1.00 58.44 78 TRP A C 1
ATOM 618 O O . TRP A 1 78 ? -14.992 7.027 3.681 1.00 58.44 78 TRP A O 1
ATOM 628 N N . TYR A 1 79 ? -13.558 8.321 2.494 1.00 68.88 79 TYR A N 1
ATOM 629 C CA . TYR A 1 79 ? -13.655 7.661 1.205 1.00 68.88 79 TYR A CA 1
ATOM 630 C C . TYR A 1 79 ? -12.240 7.420 0.660 1.00 68.88 79 TYR A C 1
ATOM 632 O O . TYR A 1 79 ? -11.630 8.318 0.077 1.00 68.88 79 TYR A O 1
ATOM 640 N N . GLY A 1 80 ? -11.713 6.219 0.909 1.00 81.25 80 GLY A N 1
ATOM 641 C CA . GLY A 1 80 ? -10.380 5.783 0.491 1.00 81.25 80 GLY A CA 1
ATOM 642 C C . GLY A 1 80 ? -10.450 4.479 -0.296 1.00 81.25 80 GLY A C 1
ATOM 643 O O . GLY A 1 80 ? -11.276 3.602 -0.021 1.00 81.25 80 GLY A O 1
ATOM 644 N N . GLY A 1 81 ? -9.604 4.351 -1.303 1.00 87.19 81 GLY A N 1
ATOM 645 C CA . GLY A 1 81 ? -9.654 3.252 -2.242 1.00 87.19 81 GLY A CA 1
ATOM 646 C C . GLY A 1 81 ? -8.388 3.103 -3.061 1.00 87.19 81 GLY A C 1
ATOM 647 O O . GLY A 1 81 ? -7.334 3.653 -2.746 1.00 87.19 81 GLY A O 1
ATOM 648 N N . VAL A 1 82 ? -8.512 2.341 -4.137 1.00 90.50 82 VAL A N 1
ATOM 649 C CA . VAL A 1 82 ? -7.434 2.087 -5.084 1.00 90.50 82 VAL A CA 1
ATOM 650 C C . VAL A 1 82 ? -7.884 2.374 -6.498 1.00 90.50 82 VAL A C 1
ATOM 652 O O . VAL A 1 82 ? -9.033 2.127 -6.873 1.00 90.50 82 VAL A O 1
ATOM 655 N N . ARG A 1 83 ? -6.932 2.862 -7.285 1.00 89.19 83 ARG A N 1
ATOM 656 C CA . ARG A 1 83 ? -7.049 3.073 -8.719 1.00 89.19 83 ARG A CA 1
ATOM 657 C C . ARG A 1 83 ? -5.857 2.487 -9.439 1.00 89.19 83 ARG A C 1
ATOM 659 O O . ARG A 1 83 ? -4.787 2.274 -8.865 1.00 89.19 83 ARG A O 1
ATOM 666 N N . LYS A 1 84 ? -6.056 2.272 -10.734 1.00 89.81 84 LYS A N 1
ATOM 667 C CA . LYS A 1 84 ? -4.977 1.963 -11.655 1.00 89.81 84 LYS A CA 1
ATOM 668 C C . LYS A 1 84 ? -4.843 3.087 -12.668 1.00 89.81 84 LYS A C 1
ATOM 670 O O . LYS A 1 84 ? -5.814 3.477 -13.306 1.00 89.81 84 LYS A O 1
ATOM 675 N N . TRP A 1 85 ? -3.633 3.600 -12.806 1.00 87.12 85 TRP A N 1
ATOM 676 C CA . TRP A 1 85 ? -3.299 4.740 -13.644 1.00 87.12 85 TRP A CA 1
ATOM 677 C C . TRP A 1 85 ? -2.287 4.328 -14.713 1.00 87.12 85 TRP A C 1
ATOM 679 O O . TRP A 1 85 ? -1.514 3.387 -14.526 1.00 87.12 85 TRP A O 1
ATOM 689 N N . LYS A 1 86 ? -2.239 5.044 -15.838 1.00 85.19 86 LYS A N 1
ATOM 690 C CA . LYS A 1 86 ? -1.205 4.899 -16.881 1.00 85.19 86 LYS A CA 1
ATOM 691 C C . LYS A 1 86 ? 0.136 5.490 -16.425 1.00 85.19 86 LYS A C 1
ATOM 693 O O . LYS A 1 86 ? 0.692 6.382 -17.063 1.00 85.19 86 LYS A O 1
ATOM 698 N N . GLN A 1 87 ? 0.643 5.018 -15.294 1.00 86.00 87 GLN A N 1
ATOM 699 C CA . GLN A 1 87 ? 1.895 5.456 -14.690 1.00 86.00 87 GLN A CA 1
ATOM 700 C C . GLN A 1 87 ? 2.830 4.265 -14.506 1.00 86.00 87 GLN A C 1
ATOM 702 O O . GLN A 1 87 ? 2.395 3.150 -14.226 1.00 86.00 87 GLN A O 1
ATOM 707 N N . ILE A 1 88 ? 4.126 4.500 -14.711 1.00 85.38 88 ILE A N 1
ATOM 708 C CA . ILE A 1 88 ? 5.138 3.461 -14.540 1.00 85.38 88 ILE A CA 1
ATOM 709 C C . ILE A 1 88 ? 5.722 3.485 -13.127 1.00 85.38 88 ILE A C 1
ATOM 711 O O . ILE A 1 88 ? 5.905 4.569 -12.572 1.00 85.38 88 ILE A O 1
ATOM 715 N N . PRO A 1 89 ? 6.151 2.327 -12.612 1.00 85.81 89 PRO A N 1
ATOM 716 C CA . PRO A 1 89 ? 6.100 1.030 -13.299 1.00 85.81 89 PRO A CA 1
ATOM 717 C C . PRO A 1 89 ? 4.771 0.268 -13.207 1.00 85.81 89 PRO A C 1
ATOM 719 O O . PRO A 1 89 ? 4.411 -0.424 -14.156 1.00 85.81 89 PRO A O 1
ATOM 722 N N . SER A 1 90 ? 4.016 0.393 -12.123 1.00 87.75 90 SER A N 1
ATOM 723 C CA . SER A 1 90 ? 2.824 -0.438 -11.890 1.00 87.75 90 SER A CA 1
ATOM 724 C C . 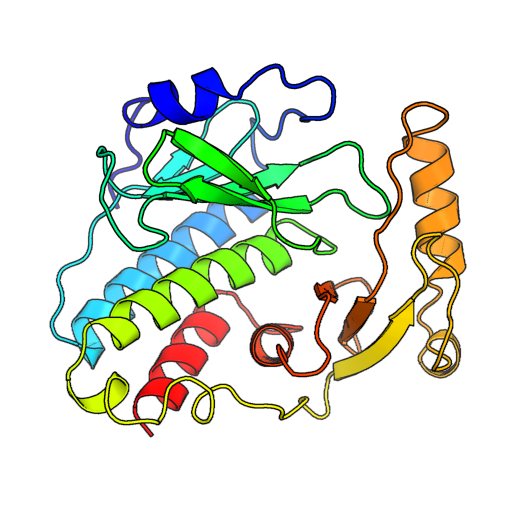SER A 1 90 ? 1.512 0.310 -12.110 1.00 87.75 90 SER A C 1
ATOM 726 O O . SER A 1 90 ? 0.530 -0.294 -12.553 1.00 87.75 90 SER A O 1
ATOM 728 N N . GLY A 1 91 ? 1.489 1.601 -11.767 1.00 89.12 91 GLY A N 1
ATOM 729 C CA . GLY A 1 91 ? 0.314 2.459 -11.862 1.00 89.12 91 GLY A CA 1
ATOM 730 C C . GLY A 1 91 ? -0.772 2.168 -10.828 1.00 89.12 91 GLY A C 1
ATOM 731 O O . GLY A 1 91 ? -1.801 2.834 -10.848 1.00 89.12 91 GLY A O 1
ATOM 732 N N . TRP A 1 92 ? -0.584 1.196 -9.931 1.00 93.25 92 TRP A N 1
ATOM 733 C CA . TRP A 1 92 ? -1.486 1.012 -8.795 1.00 93.25 92 TRP A CA 1
ATOM 734 C C . TRP A 1 92 ? -1.239 2.125 -7.788 1.00 93.25 92 TRP A C 1
ATOM 736 O O . TRP A 1 92 ? -0.113 2.297 -7.325 1.00 93.25 92 TRP A O 1
ATOM 746 N N . MET A 1 93 ? -2.285 2.878 -7.466 1.00 91.12 93 MET A N 1
ATOM 747 C CA . MET A 1 93 ? -2.208 4.065 -6.620 1.00 91.12 93 MET A CA 1
ATOM 748 C C . MET A 1 93 ? -3.381 4.075 -5.658 1.00 91.12 93 MET A C 1
ATOM 750 O O . MET A 1 93 ? -4.493 3.653 -5.995 1.00 91.12 93 MET A O 1
ATOM 754 N N . LYS A 1 94 ? -3.129 4.554 -4.448 1.00 89.75 94 LYS A N 1
ATOM 755 C CA . LYS A 1 94 ? -4.195 4.814 -3.494 1.00 89.75 94 LYS A CA 1
ATOM 756 C C . LYS A 1 94 ? -4.891 6.091 -3.927 1.00 89.75 94 LYS A C 1
ATOM 758 O O . LYS A 1 94 ? -4.246 7.059 -4.323 1.00 89.75 94 LYS A O 1
ATOM 763 N N . ALA A 1 95 ? -6.211 6.065 -3.872 1.00 85.38 95 ALA A N 1
ATOM 764 C CA . ALA A 1 95 ? -7.053 7.192 -4.219 1.00 85.38 95 ALA A CA 1
ATOM 765 C C . ALA A 1 95 ? -7.929 7.542 -3.021 1.00 85.38 95 ALA A C 1
ATOM 767 O O . ALA A 1 95 ? -8.494 6.658 -2.377 1.00 85.38 95 ALA A O 1
ATOM 768 N N . SER A 1 96 ? -8.068 8.826 -2.730 1.00 80.38 96 SER A N 1
ATOM 769 C CA . SER A 1 96 ? -9.015 9.321 -1.736 1.00 80.38 96 SER A CA 1
ATOM 770 C C . SER A 1 96 ? -9.816 10.484 -2.301 1.00 80.38 96 SER A C 1
ATOM 772 O O . SER A 1 96 ? -9.344 11.224 -3.164 1.00 80.38 96 SER A O 1
ATOM 774 N N . LEU A 1 97 ? -11.051 10.647 -1.829 1.00 72.38 97 LEU A N 1
ATOM 775 C CA . LEU A 1 97 ? -11.844 11.834 -2.143 1.00 72.38 97 LEU A CA 1
ATOM 776 C C . LEU A 1 97 ? -11.720 12.846 -1.008 1.00 72.38 97 LEU A C 1
ATOM 778 O O . LEU A 1 97 ? -11.936 12.525 0.162 1.00 72.38 97 LEU A O 1
ATOM 782 N N . SER A 1 98 ? -11.389 14.079 -1.377 1.00 63.94 98 SER A N 1
ATOM 783 C CA . SER A 1 98 ? -11.365 15.223 -0.468 1.00 63.94 98 SER A CA 1
ATOM 784 C C . SER A 1 98 ? -12.775 15.766 -0.192 1.00 63.94 98 SER A C 1
ATOM 786 O O . SER A 1 98 ? -13.765 15.364 -0.811 1.00 63.94 98 SER A O 1
ATOM 788 N N . ASP A 1 99 ? -12.864 16.735 0.721 1.00 57.19 99 ASP A N 1
ATOM 789 C CA . ASP A 1 99 ? -14.086 17.421 1.166 1.00 57.19 99 ASP A CA 1
ATOM 790 C C . ASP A 1 99 ? -14.894 18.095 0.038 1.00 57.19 99 ASP A C 1
ATOM 792 O O . ASP A 1 99 ? -16.061 18.438 0.232 1.00 57.19 99 ASP A O 1
ATOM 796 N N . ARG A 1 100 ? -14.316 18.248 -1.160 1.00 59.69 100 ARG A N 1
ATOM 797 C CA . ARG A 1 100 ? -14.967 18.832 -2.349 1.00 59.69 100 ARG A CA 1
ATOM 798 C C . ARG A 1 100 ? -15.344 17.815 -3.425 1.00 59.69 100 ARG A C 1
ATOM 800 O O . ARG A 1 100 ? -15.895 18.191 -4.461 1.00 59.69 100 ARG A O 1
ATOM 807 N N . GLY A 1 101 ? -15.0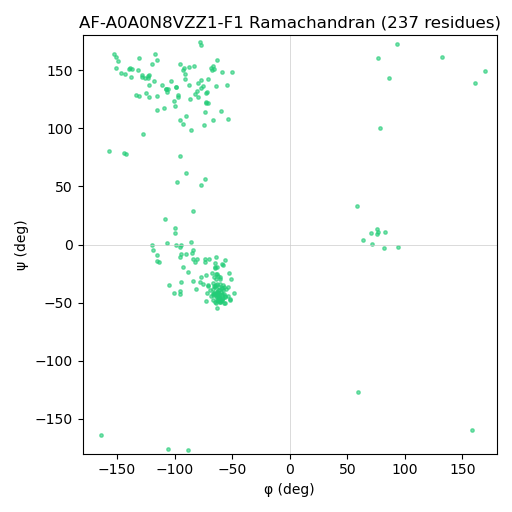86 16.533 -3.172 1.00 63.34 101 GLY A N 1
ATOM 808 C CA . GLY A 1 101 ? -15.228 15.467 -4.161 1.00 63.34 101 GLY A CA 1
ATOM 809 C C . GLY A 1 101 ? -14.100 15.442 -5.195 1.00 63.34 101 GLY A C 1
ATOM 810 O O . GLY A 1 101 ? -14.203 14.692 -6.165 1.00 63.34 101 GLY A O 1
ATOM 811 N N . ASP A 1 102 ? -13.045 16.238 -4.984 1.00 71.88 102 ASP A N 1
ATOM 812 C CA . ASP A 1 102 ? -11.825 16.175 -5.784 1.00 71.88 102 ASP A CA 1
ATOM 813 C C . ASP A 1 102 ? -11.006 14.969 -5.336 1.00 71.88 102 ASP A C 1
ATOM 815 O O . ASP A 1 102 ? -10.822 14.726 -4.135 1.00 71.88 102 ASP A O 1
ATOM 819 N N . GLU A 1 103 ? -10.513 14.225 -6.313 1.00 77.69 103 GLU A N 1
ATOM 820 C CA . GLU A 1 103 ? -9.675 13.064 -6.087 1.00 77.69 103 GLU A CA 1
ATOM 821 C C . GLU A 1 103 ? -8.228 13.462 -5.805 1.00 77.69 103 GLU A C 1
ATOM 823 O O . GLU A 1 103 ? -7.625 14.254 -6.528 1.00 77.69 103 GLU A O 1
ATOM 828 N N . THR A 1 104 ? -7.666 12.873 -4.754 1.00 80.44 104 THR A N 1
ATOM 829 C CA . THR A 1 104 ? -6.230 12.885 -4.490 1.00 80.44 104 THR A CA 1
ATOM 830 C C . THR A 1 104 ? -5.671 11.501 -4.764 1.00 80.44 104 THR A C 1
ATOM 832 O O . THR A 1 104 ? -6.233 10.500 -4.317 1.00 80.44 104 THR A O 1
ATOM 835 N N . LEU A 1 105 ? -4.551 11.457 -5.477 1.00 83.12 105 LEU A N 1
ATOM 836 C CA . LEU A 1 105 ? -3.780 10.238 -5.676 1.00 83.12 105 LEU A CA 1
ATOM 837 C C . LEU A 1 105 ? -2.529 10.290 -4.817 1.00 83.12 105 LEU A C 1
ATOM 839 O O . LEU A 1 105 ? -1.825 11.302 -4.800 1.00 83.12 105 LEU A O 1
ATOM 843 N N . ASP A 1 106 ? -2.270 9.187 -4.135 1.00 84.25 106 ASP A N 1
ATOM 844 C CA . ASP A 1 106 ? -1.041 8.969 -3.391 1.00 84.25 106 ASP A CA 1
ATOM 845 C C . ASP A 1 106 ? 0.032 8.337 -4.292 1.00 84.25 106 ASP A C 1
ATOM 847 O O . ASP A 1 106 ? -0.145 8.114 -5.493 1.00 84.25 106 ASP A O 1
ATOM 851 N N . THR A 1 107 ? 1.170 8.035 -3.694 1.00 82.31 107 THR A N 1
ATOM 852 C CA . THR A 1 107 ? 2.277 7.320 -4.310 1.00 82.31 107 THR A CA 1
ATOM 853 C C . THR A 1 107 ? 1.907 5.884 -4.720 1.00 82.31 107 THR A C 1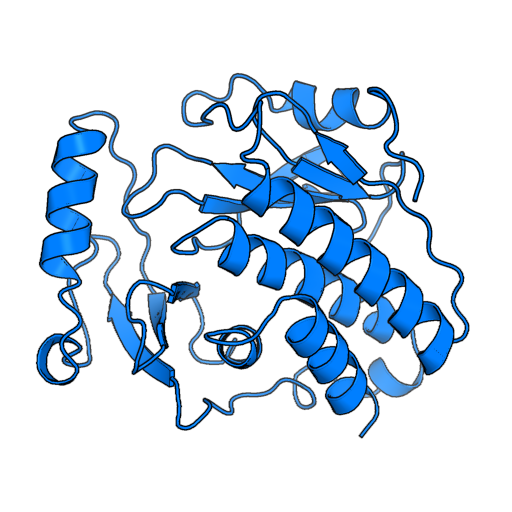
ATOM 855 O O . THR A 1 107 ? 0.897 5.307 -4.308 1.00 82.31 107 THR A O 1
ATOM 858 N N . GLN A 1 108 ? 2.683 5.322 -5.651 1.00 90.88 108 GLN A N 1
ATOM 859 C CA . GLN A 1 108 ? 2.348 4.056 -6.308 1.00 90.88 108 GLN A CA 1
ATOM 860 C C . GLN A 1 108 ? 2.919 2.832 -5.582 1.00 90.88 108 GLN A C 1
ATOM 862 O O . GLN A 1 108 ? 4.044 2.856 -5.083 1.00 90.88 108 GLN A O 1
ATOM 867 N N . GLY A 1 109 ? 2.183 1.724 -5.624 1.00 93.81 109 GLY A N 1
ATOM 868 C CA . GLY A 1 109 ? 2.629 0.406 -5.167 1.00 93.81 109 GLY A CA 1
ATOM 869 C C . GLY A 1 109 ? 2.717 -0.591 -6.313 1.00 93.81 109 GLY A C 1
ATOM 870 O O . GLY A 1 109 ? 2.080 -0.427 -7.348 1.00 93.81 109 GLY A O 1
ATOM 871 N N . SER A 1 110 ? 3.490 -1.656 -6.154 1.00 94.00 110 SER A N 1
ATOM 872 C CA . SER A 1 110 ? 3.726 -2.645 -7.210 1.00 94.00 110 SER A CA 1
ATOM 873 C C . SER A 1 110 ? 2.479 -3.409 -7.657 1.00 94.00 110 SER A C 1
ATOM 875 O O . SER A 1 110 ? 2.413 -3.906 -8.783 1.00 94.00 110 SER A O 1
ATOM 877 N N . SER A 1 111 ? 1.489 -3.512 -6.774 1.00 94.44 111 SER A N 1
ATOM 878 C CA . SER A 1 111 ? 0.323 -4.370 -6.925 1.00 94.44 111 SER A CA 1
ATOM 879 C C . SER A 1 111 ? -0.875 -3.808 -6.170 1.00 94.44 111 SER A C 1
ATOM 881 O O . SER A 1 111 ? -0.724 -2.972 -5.279 1.00 94.44 111 SER A O 1
ATOM 883 N N . PHE A 1 112 ? -2.061 -4.316 -6.507 1.00 95.31 112 PHE A N 1
ATOM 884 C CA . PHE A 1 112 ? -3.293 -4.028 -5.780 1.00 95.31 112 PHE A CA 1
ATOM 885 C C . PHE A 1 112 ? -3.131 -4.274 -4.273 1.00 95.31 112 PHE A C 1
ATOM 887 O O . PHE A 1 112 ? -3.486 -3.408 -3.485 1.00 95.31 112 PHE A O 1
ATOM 894 N N . ASP A 1 113 ? -2.548 -5.412 -3.878 1.00 95.94 113 ASP A N 1
ATOM 895 C CA . ASP A 1 113 ? -2.359 -5.797 -2.472 1.00 95.94 113 ASP A CA 1
ATOM 896 C C . ASP A 1 113 ? -1.590 -4.739 -1.670 1.00 95.94 113 ASP A C 1
ATOM 898 O O . ASP A 1 113 ? -2.060 -4.284 -0.629 1.00 95.94 113 ASP A O 1
ATOM 902 N N . VAL A 1 114 ? -0.443 -4.291 -2.188 1.00 96.19 114 VAL A N 1
ATOM 903 C CA . VAL A 1 114 ? 0.402 -3.296 -1.511 1.00 96.19 114 VAL A CA 1
ATOM 904 C C . VAL A 1 114 ? -0.335 -1.968 -1.338 1.00 96.19 114 VAL A C 1
ATOM 906 O O . VAL A 1 114 ? -0.277 -1.351 -0.277 1.00 96.19 114 VAL A O 1
ATOM 909 N N . VAL A 1 115 ? -1.071 -1.535 -2.358 1.00 95.31 115 VAL A N 1
ATOM 910 C CA . VAL A 1 115 ? -1.816 -0.274 -2.290 1.00 95.31 115 VAL A CA 1
ATOM 911 C C . VAL A 1 115 ? -3.068 -0.409 -1.418 1.00 95.31 115 VAL A C 1
ATOM 913 O O . VAL A 1 115 ? -3.438 0.518 -0.699 1.00 95.31 115 VAL A O 1
ATOM 916 N N . TRP A 1 116 ? -3.712 -1.577 -1.409 1.00 95.50 116 TRP A N 1
ATOM 917 C CA . TRP A 1 116 ? -4.828 -1.840 -0.506 1.00 95.50 116 TRP A CA 1
ATOM 918 C C . TRP A 1 116 ? -4.377 -1.840 0.958 1.00 95.50 116 TRP A C 1
ATOM 920 O O . TRP A 1 116 ? -5.092 -1.317 1.813 1.00 95.50 116 TRP A O 1
ATOM 930 N N . LYS A 1 117 ? -3.169 -2.338 1.252 1.00 95.69 117 LYS A N 1
ATOM 931 C CA . LYS A 1 117 ? -2.536 -2.199 2.571 1.00 95.69 117 LYS A CA 1
ATOM 932 C C . LYS A 1 117 ? -2.385 -0.732 2.965 1.00 95.69 117 LYS A C 1
ATOM 934 O O . LYS A 1 117 ? -2.807 -0.378 4.059 1.00 95.69 117 LYS A O 1
ATOM 939 N N . ASP A 1 118 ? -1.906 0.141 2.083 1.00 93.06 118 ASP A N 1
ATOM 940 C CA . ASP A 1 118 ? -1.848 1.588 2.361 1.00 93.06 118 ASP A CA 1
ATOM 941 C C . ASP A 1 118 ? -3.242 2.194 2.636 1.00 93.06 118 ASP A C 1
ATOM 943 O O . ASP A 1 118 ? -3.451 2.979 3.571 1.00 93.06 118 ASP A O 1
ATOM 947 N N . ASN A 1 119 ? -4.256 1.772 1.877 1.00 91.38 119 ASN A N 1
ATOM 948 C CA . ASN A 1 119 ? -5.629 2.200 2.138 1.00 91.38 119 ASN A CA 1
ATOM 949 C C . ASN A 1 119 ? -6.110 1.758 3.535 1.00 91.38 119 ASN A C 1
ATOM 951 O O . ASN A 1 119 ? -6.683 2.554 4.287 1.00 91.38 119 ASN A O 1
ATOM 955 N N . MET A 1 120 ? -5.836 0.510 3.927 1.00 92.75 120 MET A N 1
ATOM 956 C CA . MET A 1 120 ? -6.172 0.008 5.263 1.00 92.75 120 MET A CA 1
ATOM 957 C C . MET A 1 120 ? -5.376 0.715 6.357 1.00 92.75 120 MET A C 1
ATOM 959 O O . MET A 1 120 ? -5.959 1.123 7.359 1.00 92.75 120 MET A O 1
ATOM 963 N N . ARG A 1 121 ? -4.082 0.956 6.142 1.00 91.00 121 ARG A N 1
ATOM 964 C CA . ARG A 1 121 ? -3.225 1.754 7.023 1.00 91.00 121 ARG A CA 1
ATOM 965 C C . ARG A 1 121 ? -3.842 3.114 7.315 1.00 91.00 121 ARG A C 1
ATOM 967 O O . ARG A 1 121 ? -3.979 3.495 8.475 1.00 91.00 121 ARG A O 1
ATOM 974 N N . SER A 1 122 ? -4.304 3.806 6.279 1.00 87.44 122 SER A N 1
ATOM 975 C CA . SER A 1 122 ? -4.975 5.100 6.423 1.00 87.44 122 SER A CA 1
ATOM 976 C C . SER A 1 122 ? -6.262 4.998 7.246 1.00 87.44 122 SER A C 1
ATOM 978 O O . SER A 1 122 ? -6.515 5.849 8.097 1.00 87.44 122 SER A O 1
ATOM 980 N N . CYS A 1 123 ? -7.043 3.927 7.064 1.00 87.56 123 CYS A N 1
ATOM 981 C CA . CYS A 1 123 ? -8.232 3.665 7.880 1.00 87.56 123 CYS A CA 1
ATOM 982 C C . CYS A 1 123 ? -7.884 3.463 9.363 1.00 87.56 123 CYS A C 1
ATOM 984 O O . CYS A 1 123 ? -8.587 3.983 10.238 1.00 87.56 123 CYS A O 1
ATOM 986 N N . VAL A 1 124 ? -6.803 2.732 9.659 1.00 88.75 124 VAL A N 1
ATOM 987 C CA . VAL A 1 124 ? -6.314 2.540 11.031 1.00 88.75 124 VAL A CA 1
ATOM 988 C C . VAL A 1 124 ? -5.894 3.881 11.629 1.00 88.75 124 VAL A C 1
ATOM 990 O O . VAL A 1 124 ? -6.447 4.290 12.652 1.00 88.75 124 VAL A O 1
ATOM 993 N N . VAL A 1 125 ? -5.002 4.612 10.955 1.00 84.56 125 VAL A N 1
ATOM 994 C CA . VAL A 1 125 ? -4.502 5.926 11.394 1.00 84.56 125 VAL A CA 1
ATOM 995 C C . VAL A 1 125 ? -5.650 6.900 11.682 1.00 84.56 125 VAL A C 1
ATOM 997 O O . VAL A 1 125 ? -5.654 7.557 12.725 1.00 84.56 125 VAL A O 1
ATOM 1000 N N . ASP A 1 126 ? -6.659 6.958 10.812 1.00 81.44 126 ASP A N 1
ATOM 1001 C CA . ASP A 1 126 ? -7.823 7.834 10.986 1.00 81.44 126 ASP A CA 1
ATOM 1002 C C . ASP A 1 126 ? -8.704 7.446 12.180 1.00 81.44 126 ASP A C 1
ATOM 1004 O O . ASP A 1 126 ? -9.294 8.318 12.829 1.00 81.44 126 ASP A O 1
ATOM 1008 N N . SER A 1 127 ? -8.799 6.151 12.490 1.00 83.12 127 SER A N 1
ATOM 1009 C CA . SER A 1 127 ? -9.548 5.667 13.659 1.00 83.12 127 SER A CA 1
ATOM 1010 C C . SER A 1 127 ? -8.863 6.131 14.944 1.00 83.12 127 SER A C 1
ATOM 1012 O O . SER A 1 127 ? -9.499 6.687 15.841 1.00 83.12 127 SER A O 1
ATOM 1014 N N . PHE A 1 128 ? -7.535 6.025 14.989 1.00 81.50 128 PHE A N 1
ATOM 1015 C CA . PHE A 1 128 ? -6.756 6.481 16.133 1.00 81.50 128 PHE A CA 1
ATOM 1016 C C . PHE A 1 128 ? -6.702 8.001 16.266 1.00 81.50 128 PHE A C 1
ATOM 1018 O O . PHE A 1 128 ? -6.795 8.504 17.385 1.00 81.50 128 PHE A O 1
ATOM 1025 N N . TRP A 1 129 ? -6.673 8.752 15.160 1.00 73.94 129 TRP A N 1
ATOM 1026 C CA . TRP A 1 129 ? -6.710 10.223 15.149 1.00 73.94 129 TRP A CA 1
ATOM 1027 C C . TRP A 1 129 ? -7.862 10.827 15.973 1.00 73.94 129 TRP A C 1
ATOM 1029 O O . TRP A 1 129 ? -7.775 11.938 16.517 1.00 73.94 129 TRP A O 1
ATOM 1039 N N . ARG A 1 130 ? -8.978 10.102 16.076 1.00 68.44 130 ARG A N 1
ATOM 1040 C CA . ARG A 1 130 ? -10.162 10.530 16.828 1.00 68.44 130 ARG A CA 1
ATOM 1041 C C . ARG A 1 130 ? -10.068 10.257 18.326 1.00 68.44 130 ARG A C 1
ATOM 1043 O O . ARG A 1 130 ? -10.819 10.867 19.087 1.00 68.44 130 ARG A O 1
ATOM 1050 N N . THR A 1 131 ? -9.128 9.423 18.757 1.00 71.56 131 THR A N 1
ATOM 1051 C CA . THR A 1 131 ? -8.950 9.077 20.166 1.00 71.56 131 THR A CA 1
ATOM 1052 C C . THR A 1 131 ? -8.188 10.184 20.918 1.00 71.56 131 THR A C 1
ATOM 1054 O O . THR A 1 131 ? -7.218 10.741 20.395 1.00 71.56 131 THR A O 1
ATOM 1057 N N . PRO A 1 132 ? -8.589 10.537 22.157 1.00 67.38 132 PRO A N 1
ATOM 1058 C CA . PRO A 1 132 ? -7.909 11.574 22.939 1.00 67.38 132 PRO A CA 1
ATOM 1059 C C . PRO A 1 132 ? -6.421 11.296 23.189 1.00 67.38 132 PRO A C 1
ATOM 1061 O O . PRO A 1 132 ? -5.628 12.232 23.181 1.00 67.38 132 PRO A O 1
ATOM 1064 N N . HIS A 1 133 ? -6.048 10.022 23.366 1.00 63.41 133 HIS A N 1
ATOM 1065 C CA . HIS A 1 133 ? -4.666 9.590 23.602 1.00 63.41 133 HIS A CA 1
ATOM 1066 C C . HIS A 1 133 ? -3.742 9.898 22.412 1.00 63.41 133 HIS A C 1
ATOM 1068 O O . HIS A 1 133 ? -2.590 10.278 22.592 1.00 63.41 133 HIS A O 1
ATOM 1074 N N . TRP A 1 134 ? -4.269 9.822 21.188 1.00 67.94 134 TRP A N 1
ATOM 1075 C CA . TRP A 1 134 ? -3.508 10.071 19.964 1.00 67.94 134 TRP A CA 1
ATOM 1076 C C . TRP A 1 134 ? -3.269 11.556 19.673 1.00 67.94 134 TRP A C 1
ATOM 1078 O O . TRP A 1 134 ? -2.284 11.931 19.035 1.00 67.94 134 TRP A O 1
ATOM 1088 N N . ARG A 1 135 ? -4.174 12.430 20.135 1.00 62.84 135 ARG A N 1
ATOM 1089 C CA . ARG A 1 135 ? -4.130 13.876 19.854 1.00 62.84 135 ARG A CA 1
ATOM 1090 C C . ARG A 1 135 ? -3.039 14.620 20.632 1.00 62.84 135 ARG A C 1
ATOM 1092 O O . ARG A 1 135 ? -2.714 15.743 20.258 1.00 62.84 135 ARG A O 1
ATOM 1099 N N . SER A 1 136 ? -2.460 14.022 21.675 1.00 57.00 136 SER A N 1
ATOM 1100 C CA . SER A 1 136 ? -1.484 14.664 22.566 1.00 57.00 136 SER A CA 1
ATOM 1101 C C . SER A 1 136 ? -0.018 14.337 22.232 1.00 57.00 136 SER A C 1
ATOM 1103 O O . SER A 1 136 ? 0.718 13.942 23.120 1.00 57.00 136 SER A O 1
ATOM 1105 N N . GLU A 1 137 ? 0.419 14.545 20.981 1.00 55.22 137 GLU A N 1
ATOM 1106 C CA . GLU A 1 137 ? 1.838 14.516 20.518 1.00 55.22 137 GLU A CA 1
ATOM 1107 C C . GLU A 1 137 ? 2.405 13.195 19.937 1.00 55.22 137 GLU A C 1
ATOM 1109 O O . GLU A 1 137 ? 3.516 13.201 19.408 1.00 55.22 137 GLU A O 1
ATOM 1114 N N . LEU A 1 138 ? 1.652 12.088 19.896 1.00 59.72 138 LEU A N 1
ATOM 1115 C CA . LEU A 1 138 ? 2.192 10.763 19.514 1.00 59.72 138 LEU A CA 1
ATOM 1116 C C . LEU A 1 138 ? 2.049 10.361 18.027 1.00 59.72 138 LEU A C 1
ATOM 1118 O O . LEU A 1 138 ? 2.659 9.379 17.608 1.00 59.72 138 LEU A O 1
ATOM 1122 N N . ARG A 1 139 ? 1.311 11.119 17.195 1.00 59.66 139 ARG A N 1
ATOM 1123 C CA . ARG A 1 139 ? 0.949 10.728 15.804 1.00 59.66 139 ARG A CA 1
ATOM 1124 C C . ARG A 1 139 ? 2.126 10.227 14.955 1.00 59.66 139 ARG A C 1
ATOM 1126 O O . ARG A 1 139 ? 1.978 9.291 14.185 1.00 59.66 139 ARG A O 1
ATOM 1133 N N . HIS A 1 140 ? 3.268 10.894 15.063 1.00 59.28 140 HIS A N 1
ATOM 1134 C CA . HIS A 1 140 ? 4.450 10.638 14.242 1.00 59.28 140 HIS A CA 1
ATOM 1135 C C . HIS A 1 140 ? 5.445 9.685 14.909 1.00 59.28 140 HIS A C 1
ATOM 1137 O O . HIS A 1 140 ? 6.501 9.467 14.336 1.00 59.28 140 HIS A O 1
ATOM 1143 N N . ILE A 1 141 ? 5.162 9.207 16.126 1.00 66.56 141 ILE A N 1
ATOM 1144 C CA . ILE A 1 141 ? 6.043 8.337 16.919 1.00 66.56 141 ILE A CA 1
ATOM 1145 C C . ILE A 1 141 ? 5.577 6.888 16.814 1.00 66.56 141 ILE A C 1
ATOM 1147 O O . ILE A 1 141 ? 6.400 5.999 16.642 1.00 66.56 141 ILE A O 1
ATOM 1151 N N . VAL A 1 142 ? 4.265 6.664 16.868 1.00 74.50 142 VAL A N 1
ATOM 1152 C CA . VAL A 1 142 ? 3.686 5.319 16.970 1.00 74.50 142 VAL A CA 1
ATOM 1153 C C . VAL A 1 142 ? 4.016 4.433 15.766 1.00 74.50 142 VAL A C 1
ATOM 1155 O O . VAL A 1 142 ? 4.332 3.263 15.922 1.00 74.50 142 VAL A O 1
ATOM 1158 N N . PHE A 1 143 ? 4.013 5.009 14.568 1.00 77.69 143 PHE A N 1
ATOM 1159 C CA . PHE A 1 143 ? 4.315 4.303 13.320 1.00 77.69 143 PHE A CA 1
ATOM 1160 C C . PHE A 1 143 ? 5.680 4.701 12.732 1.00 77.69 143 PHE A C 1
ATOM 1162 O O . PHE A 1 143 ? 5.901 4.624 11.527 1.00 77.69 143 PHE A O 1
ATOM 1169 N N . ARG A 1 144 ? 6.592 5.230 13.557 1.00 72.06 144 ARG A N 1
ATOM 1170 C CA . ARG A 1 144 ? 7.772 5.940 13.052 1.00 72.06 144 ARG A CA 1
ATOM 1171 C C . ARG A 1 144 ? 8.915 5.020 12.651 1.00 72.06 144 ARG A C 1
ATOM 1173 O O . ARG A 1 144 ? 9.440 4.305 13.493 1.00 72.06 144 ARG A O 1
ATOM 1180 N N . GLY A 1 145 ? 9.422 5.242 11.437 1.00 67.19 145 GLY A N 1
ATOM 1181 C CA . GLY A 1 145 ? 10.852 5.277 11.091 1.00 67.19 145 GLY A CA 1
ATOM 1182 C C . GLY A 1 145 ? 11.664 3.994 11.257 1.00 67.19 145 GLY A C 1
ATOM 1183 O O . GLY A 1 145 ? 12.877 4.026 11.054 1.00 67.19 145 GLY A O 1
ATOM 1184 N N . GLU A 1 146 ? 11.032 2.885 11.626 1.00 83.12 146 GLU A N 1
ATOM 1185 C CA . GLU A 1 146 ? 11.669 1.579 11.682 1.00 83.12 146 GLU A CA 1
ATOM 1186 C C . GLU A 1 146 ? 11.378 0.807 10.399 1.00 83.12 146 GLU A C 1
ATOM 1188 O O . GLU A 1 146 ? 10.227 0.648 9.982 1.00 83.12 146 GLU A O 1
ATOM 1193 N N . ILE A 1 147 ? 12.448 0.329 9.769 1.00 89.00 147 ILE A N 1
ATOM 1194 C CA . ILE A 1 147 ? 12.395 -0.524 8.585 1.00 89.00 147 ILE A CA 1
ATOM 1195 C C . ILE A 1 147 ? 12.616 -1.963 9.064 1.00 89.00 147 ILE A C 1
ATOM 1197 O O . ILE A 1 147 ? 13.646 -2.221 9.691 1.00 89.00 147 ILE A O 1
ATOM 1201 N N . PRO A 1 148 ? 11.697 -2.904 8.786 1.00 91.62 148 PRO A N 1
ATOM 1202 C CA . PRO A 1 148 ? 11.887 -4.302 9.150 1.00 91.62 148 PRO A CA 1
ATOM 1203 C C . PRO A 1 148 ? 13.144 -4.883 8.505 1.00 91.62 148 PRO A C 1
ATOM 1205 O O . PRO A 1 148 ? 13.449 -4.580 7.353 1.00 91.62 148 PRO A O 1
ATOM 1208 N N . ASP A 1 149 ? 13.800 -5.826 9.182 1.00 92.81 149 ASP A N 1
ATOM 1209 C CA . ASP A 1 149 ? 14.946 -6.563 8.627 1.00 92.81 149 ASP A CA 1
ATOM 1210 C C . ASP A 1 149 ? 14.610 -7.325 7.334 1.00 92.81 149 ASP A C 1
ATOM 1212 O O . ASP A 1 149 ? 15.505 -7.749 6.608 1.00 92.81 149 ASP A O 1
ATOM 1216 N N . SER A 1 150 ? 13.334 -7.551 7.030 1.00 93.12 150 SER A N 1
ATOM 1217 C CA . SER A 1 150 ? 12.885 -8.165 5.779 1.00 93.12 150 SER A CA 1
ATOM 1218 C C . SER A 1 150 ? 12.748 -7.172 4.622 1.00 93.12 150 SER A C 1
ATOM 1220 O O . SER A 1 150 ? 12.471 -7.603 3.504 1.00 93.12 150 SER A O 1
ATOM 1222 N N . VAL A 1 151 ? 12.947 -5.872 4.847 1.00 95.06 151 VAL A N 1
ATOM 1223 C CA . VAL A 1 151 ? 12.742 -4.814 3.854 1.00 95.06 151 VAL A CA 1
ATOM 1224 C C . VAL A 1 151 ? 14.048 -4.085 3.565 1.00 95.06 151 VAL A C 1
ATOM 1226 O O . VAL A 1 151 ? 14.854 -3.819 4.454 1.00 95.06 151 VAL A O 1
ATOM 1229 N N . ASN A 1 152 ? 14.257 -3.754 2.294 1.00 95.19 152 ASN A N 1
ATOM 1230 C CA . ASN A 1 152 ? 15.317 -2.858 1.845 1.00 95.19 152 ASN A CA 1
ATOM 1231 C C . ASN A 1 152 ? 14.722 -1.608 1.196 1.00 95.19 152 ASN A C 1
ATOM 1233 O O . ASN A 1 152 ? 13.545 -1.574 0.834 1.00 95.19 152 ASN A O 1
ATOM 1237 N N . THR A 1 153 ? 15.554 -0.577 1.046 1.00 94.94 153 THR A N 1
ATOM 1238 C CA . THR A 1 153 ? 15.157 0.696 0.445 1.00 94.94 153 THR A CA 1
ATOM 1239 C C . THR A 1 153 ? 16.241 1.265 -0.468 1.00 94.94 153 THR A C 1
ATOM 1241 O O . THR A 1 153 ? 17.430 0.995 -0.283 1.00 94.94 153 THR A O 1
ATOM 1244 N N . PHE A 1 154 ? 15.830 2.018 -1.484 1.00 95.56 154 PHE A N 1
ATOM 1245 C CA . PHE A 1 154 ? 16.701 2.817 -2.348 1.00 95.56 154 PHE A CA 1
ATOM 1246 C C . PHE A 1 154 ? 15.938 4.037 -2.872 1.00 95.56 154 PHE A C 1
ATOM 1248 O O . PHE A 1 154 ? 14.707 4.061 -2.866 1.00 95.56 154 PHE A O 1
ATOM 1255 N N . GLN A 1 155 ? 16.658 5.052 -3.343 1.00 95.81 155 GLN A N 1
ATOM 1256 C CA . GLN A 1 155 ? 16.060 6.302 -3.806 1.00 95.81 155 GLN A CA 1
ATOM 1257 C C . GLN A 1 155 ? 16.022 6.378 -5.333 1.00 95.81 155 GLN A C 1
ATOM 1259 O O . GLN A 1 155 ? 16.989 6.020 -6.011 1.00 95.81 155 GLN A O 1
ATOM 1264 N N . VAL A 1 156 ? 14.927 6.915 -5.871 1.00 94.12 156 VAL A N 1
ATOM 1265 C CA . VAL A 1 156 ? 14.725 7.151 -7.303 1.00 94.12 156 VAL A CA 1
ATOM 1266 C C . VAL A 1 156 ? 14.449 8.620 -7.622 1.00 94.12 156 VAL A C 1
ATOM 1268 O O . VAL A 1 156 ? 13.804 9.349 -6.866 1.00 94.12 156 VAL A O 1
ATOM 1271 N N . SER A 1 157 ? 14.932 9.058 -8.781 1.00 92.31 157 SER A N 1
ATOM 1272 C CA . SER A 1 157 ? 14.691 10.387 -9.337 1.00 92.31 157 SER A CA 1
ATOM 1273 C C . SER A 1 157 ? 13.294 10.480 -9.951 1.00 92.31 157 SER A C 1
ATOM 1275 O O . SER A 1 157 ? 12.626 9.473 -10.179 1.00 92.31 157 SER A O 1
ATOM 1277 N N . MET A 1 158 ? 12.883 11.691 -10.339 1.00 87.88 158 MET A N 1
ATOM 1278 C CA . MET A 1 158 ? 11.629 11.901 -11.074 1.00 87.88 158 MET A CA 1
ATOM 1279 C C . MET A 1 158 ? 11.550 11.130 -12.405 1.00 87.88 158 MET A C 1
ATOM 1281 O O . MET A 1 158 ? 10.470 10.985 -12.969 1.00 87.88 158 MET A O 1
ATOM 1285 N N . TYR A 1 159 ? 12.671 10.656 -12.948 1.00 85.31 159 TYR A N 1
ATOM 1286 C CA . TYR A 1 159 ? 12.708 9.885 -14.195 1.00 85.31 159 TYR A CA 1
ATOM 1287 C C . TYR A 1 159 ? 12.792 8.371 -13.959 1.00 85.31 159 TYR A C 1
ATOM 1289 O O . TYR A 1 159 ? 12.801 7.599 -14.922 1.00 85.31 159 TYR A O 1
ATOM 1297 N N . GLY A 1 160 ? 12.820 7.952 -12.690 1.00 87.19 160 GLY A N 1
ATOM 1298 C CA . GLY A 1 160 ? 12.960 6.561 -12.278 1.00 87.19 160 GLY A CA 1
ATOM 1299 C C . GLY A 1 160 ? 14.406 6.069 -12.249 1.00 87.19 160 GLY A C 1
ATOM 1300 O O . GLY A 1 160 ? 14.616 4.867 -12.119 1.00 87.19 160 GLY A O 1
ATOM 1301 N N . ASP A 1 161 ? 15.398 6.955 -12.369 1.00 90.81 161 ASP A N 1
ATOM 1302 C CA . ASP A 1 161 ? 16.810 6.587 -12.217 1.00 90.81 161 ASP A CA 1
ATOM 1303 C C . ASP A 1 161 ? 17.155 6.420 -10.737 1.00 90.81 161 ASP A C 1
ATOM 1305 O O . ASP A 1 161 ? 16.693 7.203 -9.909 1.00 90.81 161 ASP A O 1
ATOM 1309 N N . ILE A 1 162 ? 17.991 5.437 -10.403 1.00 93.94 162 ILE A N 1
ATOM 1310 C CA . ILE A 1 162 ? 18.461 5.239 -9.027 1.00 93.94 162 ILE A CA 1
ATOM 1311 C C . ILE A 1 162 ? 19.423 6.376 -8.673 1.00 93.94 162 ILE A C 1
ATOM 1313 O O . ILE A 1 162 ? 20.435 6.571 -9.348 1.00 93.94 162 ILE A O 1
ATOM 1317 N N . VAL A 1 163 ? 19.094 7.124 -7.622 1.00 95.44 163 VAL A 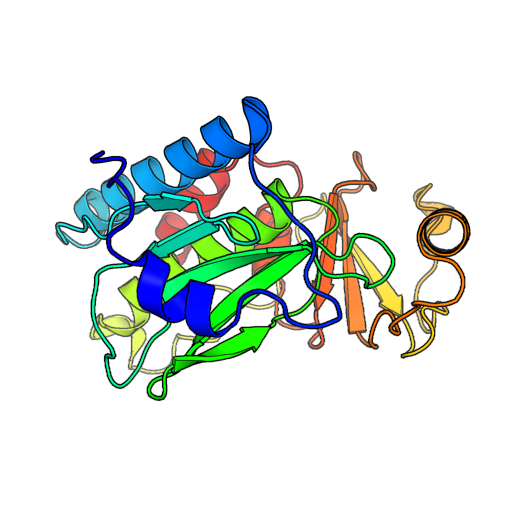N 1
ATOM 1318 C CA . VAL A 1 163 ? 19.900 8.247 -7.115 1.00 95.44 163 VAL A CA 1
ATOM 1319 C C . VAL A 1 163 ? 20.802 7.784 -5.977 1.00 95.44 163 VAL A C 1
ATOM 1321 O O . VAL A 1 163 ? 21.969 8.164 -5.918 1.00 95.44 163 VAL A O 1
ATOM 1324 N N . GLU A 1 164 ? 20.277 6.922 -5.109 1.00 95.50 164 GLU A N 1
ATOM 1325 C CA . GLU A 1 164 ? 20.982 6.368 -3.958 1.00 95.50 164 GLU A CA 1
ATOM 1326 C C . GLU A 1 164 ? 20.577 4.906 -3.742 1.00 95.50 164 GLU A C 1
ATOM 1328 O O . GLU A 1 164 ? 19.433 4.526 -3.985 1.00 95.50 164 GLU A O 1
ATOM 1333 N N . GLY A 1 165 ? 21.520 4.088 -3.267 1.00 94.12 165 GLY A N 1
ATOM 1334 C CA . GLY A 1 165 ? 21.334 2.654 -3.054 1.00 94.12 165 GLY A CA 1
ATOM 1335 C C . GLY A 1 165 ? 21.779 1.801 -4.245 1.00 94.12 165 GLY A C 1
ATOM 1336 O O . GLY A 1 165 ? 22.174 2.297 -5.299 1.00 94.12 165 GLY A O 1
ATOM 1337 N N . ASN A 1 166 ? 21.778 0.483 -4.053 1.00 93.69 166 ASN A N 1
ATOM 1338 C CA . ASN A 1 166 ? 22.083 -0.481 -5.109 1.00 93.69 166 ASN A CA 1
ATOM 1339 C C . ASN A 1 166 ? 21.212 -1.738 -4.931 1.00 93.69 166 ASN A C 1
ATOM 1341 O O . ASN A 1 166 ? 21.702 -2.737 -4.400 1.00 93.69 166 ASN A O 1
ATOM 1345 N N . PRO A 1 167 ? 19.934 -1.681 -5.352 1.00 92.38 167 PRO A N 1
ATOM 1346 C CA . PRO A 1 167 ? 18.992 -2.790 -5.205 1.00 92.38 167 PRO A CA 1
ATOM 1347 C C . PRO A 1 167 ? 19.406 -4.050 -5.983 1.00 92.38 167 PRO A C 1
ATOM 1349 O O . PRO A 1 167 ? 18.985 -5.152 -5.643 1.00 92.38 167 PRO A O 1
ATOM 1352 N N . GLU A 1 168 ? 20.293 -3.932 -6.979 1.00 91.19 168 GLU A N 1
ATOM 1353 C CA . GLU A 1 168 ? 20.783 -5.090 -7.737 1.00 91.19 168 GLU A CA 1
ATOM 1354 C C . GLU A 1 168 ? 21.646 -6.028 -6.884 1.00 91.19 168 GLU A C 1
ATOM 1356 O O . GLU A 1 168 ? 21.711 -7.224 -7.167 1.00 91.19 168 GLU A O 1
ATOM 1361 N N . LYS A 1 169 ? 22.269 -5.527 -5.806 1.00 88.25 169 LYS A N 1
ATOM 1362 C CA . LYS A 1 169 ? 22.974 -6.384 -4.834 1.00 88.25 169 LYS A CA 1
ATOM 1363 C C . LYS A 1 169 ? 22.038 -7.370 -4.140 1.00 88.25 169 LYS A C 1
ATOM 1365 O O . LYS A 1 169 ? 22.484 -8.448 -3.756 1.00 88.25 169 LYS A O 1
ATOM 1370 N N . ASP A 1 170 ? 20.767 -7.004 -4.033 1.00 85.12 170 ASP A N 1
ATOM 1371 C CA . ASP A 1 170 ? 19.709 -7.797 -3.418 1.00 85.12 170 ASP A CA 1
ATOM 1372 C C . ASP A 1 170 ? 18.861 -8.528 -4.478 1.00 85.12 170 ASP A C 1
ATOM 1374 O O . ASP A 1 170 ? 17.815 -9.091 -4.172 1.00 85.12 170 ASP A O 1
ATOM 1378 N N . GLY A 1 171 ? 19.301 -8.522 -5.745 1.00 88.12 171 GLY A N 1
ATOM 1379 C CA . GLY A 1 171 ? 18.594 -9.149 -6.863 1.00 88.12 171 GLY A CA 1
ATOM 1380 C C . GLY A 1 171 ? 17.382 -8.363 -7.373 1.00 88.12 171 GLY A C 1
ATOM 1381 O O . GLY A 1 171 ? 16.612 -8.895 -8.174 1.00 88.12 171 GLY A O 1
ATOM 1382 N N . PHE A 1 172 ? 17.193 -7.109 -6.945 1.00 92.44 172 PHE A N 1
ATOM 1383 C CA . PHE A 1 172 ? 16.099 -6.263 -7.417 1.00 92.44 172 PHE A CA 1
ATOM 1384 C C . PHE A 1 172 ? 16.530 -5.356 -8.576 1.00 92.44 172 PHE A C 1
ATOM 1386 O O . PHE A 1 172 ? 17.242 -4.365 -8.410 1.00 92.44 172 PHE A O 1
ATOM 1393 N N . HIS A 1 173 ? 16.056 -5.684 -9.777 1.00 92.62 173 HIS A N 1
ATOM 1394 C CA . HIS A 1 173 ? 16.402 -4.981 -11.013 1.00 92.62 173 HIS A CA 1
ATOM 1395 C C . HIS A 1 173 ? 15.364 -3.906 -11.368 1.00 92.62 173 HIS A C 1
ATOM 1397 O O . HIS A 1 173 ? 14.540 -4.070 -12.268 1.00 92.62 173 HIS A O 1
ATOM 1403 N N . TRP A 1 174 ? 15.407 -2.768 -10.670 1.00 92.56 174 TRP A N 1
ATOM 1404 C CA . TRP A 1 174 ? 14.485 -1.645 -10.905 1.00 92.56 174 TRP A CA 1
ATOM 1405 C C . TRP A 1 174 ? 14.482 -1.144 -12.361 1.00 92.56 174 TRP A C 1
ATOM 1407 O O . TRP A 1 174 ? 13.435 -0.831 -12.932 1.00 92.56 174 TRP A O 1
ATOM 1417 N N . SER A 1 175 ? 15.653 -1.119 -12.998 1.00 89.56 175 SER A N 1
ATOM 1418 C CA . SER A 1 175 ? 15.817 -0.726 -14.401 1.00 89.56 175 SER A CA 1
ATOM 1419 C C . SER A 1 175 ? 15.043 -1.640 -15.363 1.00 89.56 175 SER A C 1
ATOM 1421 O O . SER A 1 175 ? 14.458 -1.154 -16.338 1.00 89.56 175 SER A O 1
ATOM 1423 N N . ASP A 1 176 ? 14.976 -2.941 -15.069 1.00 91.25 176 ASP A N 1
ATOM 1424 C CA . ASP A 1 176 ? 14.201 -3.913 -15.838 1.00 91.25 176 ASP A CA 1
ATOM 1425 C C . ASP A 1 176 ? 12.700 -3.658 -15.685 1.00 91.25 176 ASP A C 1
ATOM 1427 O O . ASP A 1 176 ? 11.987 -3.595 -16.688 1.00 91.25 176 ASP A O 1
ATOM 1431 N N . ILE A 1 177 ? 12.241 -3.399 -14.457 1.00 90.38 177 ILE A N 1
ATOM 1432 C CA . ILE A 1 177 ? 10.844 -3.062 -14.154 1.00 90.38 177 ILE A CA 1
ATOM 1433 C C . ILE A 1 177 ? 10.413 -1.803 -14.915 1.00 90.38 177 ILE A C 1
ATOM 1435 O O . ILE A 1 177 ? 9.378 -1.801 -15.588 1.00 90.38 177 ILE A O 1
ATOM 1439 N N . ILE A 1 178 ? 11.224 -0.743 -14.883 1.00 89.38 178 ILE A N 1
ATOM 1440 C CA . ILE A 1 178 ? 10.963 0.493 -15.630 1.00 89.38 178 ILE A CA 1
ATOM 1441 C C . ILE A 1 178 ? 10.924 0.229 -17.137 1.00 89.38 178 ILE A C 1
ATOM 1443 O O . ILE A 1 178 ? 10.022 0.708 -17.830 1.00 89.38 178 ILE A O 1
ATOM 1447 N N . ARG A 1 179 ? 11.889 -0.529 -17.666 1.00 88.75 179 ARG A N 1
ATOM 1448 C CA . ARG A 1 179 ? 11.966 -0.852 -19.095 1.00 88.75 179 ARG A CA 1
ATOM 1449 C C . ARG A 1 179 ? 10.744 -1.637 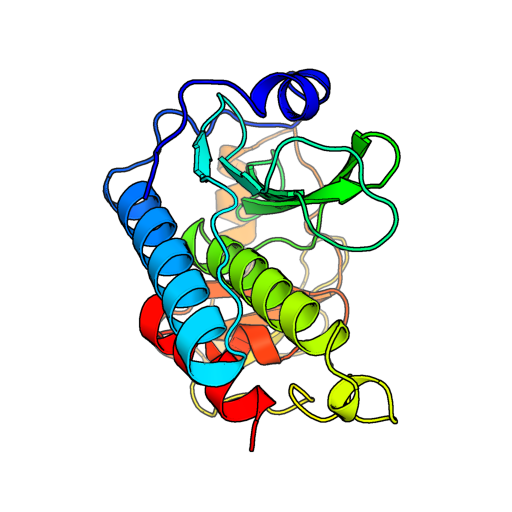-19.558 1.00 88.75 179 ARG A C 1
ATOM 1451 O O . ARG A 1 179 ? 10.180 -1.310 -20.600 1.00 88.75 179 ARG A O 1
ATOM 1458 N N . ASP A 1 180 ? 10.349 -2.662 -18.818 1.00 88.62 180 ASP A N 1
ATOM 1459 C CA . ASP A 1 180 ? 9.245 -3.533 -19.211 1.00 88.62 180 ASP A CA 1
ATOM 1460 C C . ASP A 1 180 ? 7.903 -2.809 -19.088 1.00 88.62 180 ASP A C 1
ATOM 1462 O O . ASP A 1 180 ? 7.077 -2.891 -19.997 1.00 88.62 180 ASP A O 1
ATOM 1466 N N . SER A 1 181 ? 7.752 -1.952 -18.080 1.00 84.81 181 SER A N 1
ATOM 1467 C CA . SER A 1 181 ? 6.610 -1.039 -17.977 1.00 84.81 181 SER A CA 1
ATOM 1468 C C . SER A 1 181 ? 6.551 -0.073 -19.165 1.00 84.81 181 SER A C 1
ATOM 1470 O O . SER A 1 181 ? 5.506 0.084 -19.791 1.00 84.81 181 SER A O 1
ATOM 1472 N N . LYS A 1 182 ? 7.679 0.526 -19.571 1.00 85.00 182 LYS A N 1
ATOM 1473 C CA . LYS A 1 182 ? 7.738 1.398 -20.761 1.00 85.00 182 LYS A CA 1
ATOM 1474 C C . LYS A 1 182 ? 7.343 0.670 -22.051 1.00 85.00 182 LYS A C 1
ATOM 1476 O O . LYS A 1 182 ? 6.734 1.289 -22.921 1.00 85.00 182 LYS A O 1
ATOM 1481 N N . LYS A 1 183 ? 7.647 -0.628 -22.187 1.00 87.00 183 LYS A N 1
ATOM 1482 C CA . LYS A 1 183 ? 7.189 -1.435 -23.336 1.00 87.00 183 LYS A CA 1
ATOM 1483 C C . LYS A 1 183 ? 5.669 -1.607 -23.348 1.00 87.00 183 LYS A C 1
ATOM 1485 O O . LYS A 1 183 ? 5.090 -1.628 -24.428 1.00 87.00 183 LYS A O 1
ATOM 1490 N N . ILE A 1 184 ? 5.047 -1.723 -22.174 1.00 83.12 184 ILE A N 1
ATOM 1491 C CA . ILE A 1 184 ? 3.593 -1.871 -22.027 1.00 83.12 184 ILE A CA 1
ATOM 1492 C C . ILE A 1 184 ? 2.882 -0.546 -22.333 1.00 83.12 184 ILE A C 1
ATOM 1494 O O . ILE A 1 184 ? 1.936 -0.524 -23.115 1.00 83.12 184 ILE A O 1
ATOM 1498 N N . TRP A 1 185 ? 3.350 0.562 -21.751 1.00 76.88 185 TRP A N 1
ATOM 1499 C CA . TRP A 1 185 ? 2.637 1.848 -21.789 1.00 76.88 185 TRP A CA 1
ATOM 1500 C C . TRP A 1 185 ? 3.038 2.768 -22.955 1.00 76.88 185 TRP A C 1
ATOM 1502 O O . TRP A 1 185 ? 2.285 3.665 -23.336 1.00 76.88 185 TRP A O 1
ATOM 1512 N N . GLY A 1 186 ? 4.202 2.550 -23.570 1.00 76.69 186 GLY A N 1
ATOM 1513 C CA . GLY A 1 186 ? 4.627 3.262 -24.774 1.00 76.69 186 GLY A CA 1
ATOM 1514 C C . GLY A 1 186 ? 4.712 4.785 -24.601 1.00 76.69 186 GLY A C 1
ATOM 1515 O O . GLY A 1 186 ? 5.422 5.289 -23.733 1.00 76.69 186 GLY A O 1
ATOM 1516 N N . LYS A 1 187 ? 4.035 5.529 -25.490 1.00 70.44 187 LYS A N 1
ATOM 1517 C CA . LYS A 1 187 ? 4.077 7.005 -25.553 1.00 70.44 187 LYS A CA 1
ATOM 1518 C C . LYS A 1 187 ? 3.104 7.702 -24.596 1.00 70.44 187 LYS A C 1
ATOM 1520 O O . LYS A 1 187 ? 3.259 8.900 -24.384 1.00 70.44 187 LYS A O 1
ATOM 1525 N N . ASP A 1 188 ? 2.164 6.974 -23.996 1.00 68.69 188 ASP A N 1
ATOM 1526 C CA . ASP A 1 188 ? 1.186 7.506 -23.031 1.00 68.69 188 ASP A CA 1
ATOM 1527 C C . ASP A 1 188 ? 1.762 7.576 -21.601 1.00 68.69 188 ASP A C 1
ATOM 1529 O O . ASP A 1 188 ? 1.050 7.456 -20.609 1.00 68.69 188 ASP A O 1
ATOM 1533 N N . TYR A 1 189 ? 3.081 7.743 -21.509 1.00 68.00 189 TY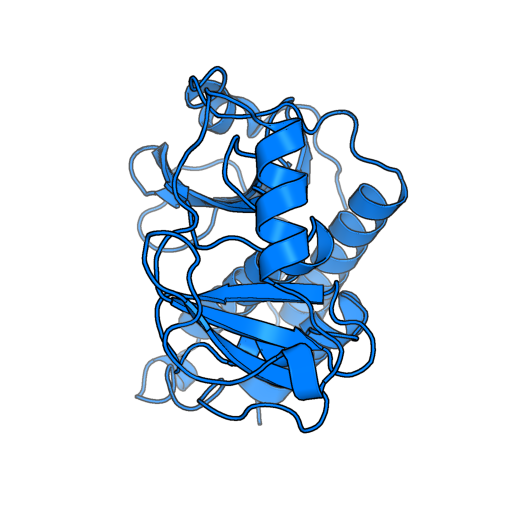R A N 1
ATOM 1534 C CA . TYR A 1 189 ? 3.886 7.660 -20.298 1.00 68.00 189 TYR A CA 1
ATOM 1535 C C . TYR A 1 189 ? 3.676 8.854 -19.360 1.00 68.00 189 TYR A C 1
ATOM 1537 O O . TYR A 1 189 ? 3.818 10.012 -19.762 1.00 68.00 189 TYR A O 1
ATOM 1545 N N . ILE A 1 190 ? 3.457 8.541 -18.082 1.00 69.00 190 ILE A N 1
ATOM 1546 C CA . ILE A 1 190 ? 3.596 9.466 -16.956 1.00 69.00 190 ILE A CA 1
ATOM 1547 C C . ILE A 1 190 ? 4.805 9.026 -16.122 1.00 69.00 190 ILE A C 1
ATOM 1549 O O . ILE A 1 190 ? 5.023 7.831 -15.903 1.00 69.00 190 ILE A O 1
ATOM 1553 N N . SER A 1 191 ? 5.609 10.009 -15.706 1.00 76.94 191 SER A N 1
ATOM 1554 C CA . SER A 1 191 ? 6.793 9.836 -14.852 1.00 76.94 191 SER A CA 1
ATOM 1555 C C . SER A 1 191 ? 6.490 9.010 -13.599 1.00 76.94 191 SER A C 1
ATOM 1557 O O . SER A 1 191 ? 5.387 9.064 -13.067 1.00 76.94 191 SER A O 1
ATOM 1559 N N . SER A 1 192 ? 7.485 8.258 -13.114 1.00 74.75 192 SER A N 1
ATOM 1560 C CA . SER A 1 192 ? 7.363 7.472 -11.881 1.00 74.75 192 SER A CA 1
ATOM 1561 C C . SER A 1 192 ? 7.171 8.325 -10.627 1.00 74.75 192 SER A C 1
ATOM 1563 O O . SER A 1 192 ? 6.713 7.796 -9.619 1.00 74.75 192 SER A O 1
ATOM 1565 N N . GLY A 1 193 ? 7.518 9.614 -10.685 1.00 84.81 193 GLY A N 1
ATOM 1566 C CA . GLY A 1 193 ? 7.764 10.435 -9.504 1.00 84.81 193 GLY A CA 1
ATOM 1567 C C . GLY A 1 193 ? 9.135 10.139 -8.886 1.00 84.81 193 GLY A C 1
ATOM 1568 O O . GLY A 1 193 ? 9.752 9.112 -9.176 1.00 84.81 193 GLY A O 1
ATOM 1569 N N . SER A 1 194 ? 9.631 11.082 -8.085 1.00 91.25 194 SER A N 1
ATOM 1570 C CA . SER A 1 194 ? 10.821 10.909 -7.244 1.00 91.25 194 SER A CA 1
ATOM 1571 C C . SER A 1 194 ? 10.421 10.411 -5.863 1.00 91.25 194 SER A C 1
ATOM 1573 O O . SER A 1 194 ? 9.347 10.770 -5.386 1.00 91.25 194 SER A O 1
ATOM 1575 N N . GLY A 1 195 ? 11.305 9.679 -5.195 1.00 94.00 195 GLY A N 1
ATOM 1576 C CA . GLY A 1 195 ? 11.063 9.242 -3.825 1.00 94.00 195 GLY A CA 1
ATOM 1577 C C . GLY A 1 195 ? 11.896 8.032 -3.432 1.00 94.00 195 GLY A C 1
ATOM 1578 O O . GLY A 1 195 ? 12.915 7.731 -4.055 1.00 94.00 195 GLY A O 1
ATOM 1579 N N . PHE A 1 196 ? 11.445 7.342 -2.396 1.00 94.62 196 PHE A N 1
ATOM 1580 C CA . PHE A 1 196 ? 12.054 6.149 -1.828 1.00 94.62 196 PHE A CA 1
ATOM 1581 C C . PHE A 1 196 ? 11.229 4.923 -2.193 1.00 94.62 196 PHE A C 1
ATOM 1583 O O . PHE A 1 196 ? 10.011 4.916 -2.025 1.00 94.62 196 PHE A O 1
ATOM 1590 N N . ILE A 1 197 ? 11.895 3.886 -2.689 1.00 95.38 197 ILE A N 1
ATOM 1591 C CA . ILE A 1 197 ? 11.288 2.588 -2.959 1.00 95.38 197 ILE A CA 1
ATOM 1592 C C . ILE A 1 197 ? 11.622 1.659 -1.804 1.00 95.38 197 ILE A C 1
ATOM 1594 O O . ILE A 1 197 ? 12.789 1.335 -1.601 1.00 95.38 197 ILE A O 1
ATOM 1598 N N . PHE A 1 198 ? 10.598 1.174 -1.112 1.00 95.69 198 PHE A N 1
ATOM 1599 C CA . PHE A 1 198 ? 10.711 0.091 -0.138 1.00 95.69 198 PHE A CA 1
ATOM 1600 C C . PHE A 1 198 ? 10.297 -1.216 -0.798 1.00 95.69 198 PHE A C 1
ATOM 1602 O O . PHE A 1 198 ? 9.282 -1.245 -1.492 1.00 95.69 198 PHE A O 1
ATOM 1609 N N . TYR A 1 199 ? 11.053 -2.292 -0.587 1.00 96.31 199 TYR A N 1
ATOM 1610 C CA . TYR A 1 199 ? 10.765 -3.593 -1.193 1.00 96.31 199 TYR A CA 1
ATOM 1611 C C . TYR A 1 199 ? 11.146 -4.763 -0.284 1.00 96.31 199 TYR A C 1
ATOM 1613 O O . TYR A 1 199 ? 12.105 -4.693 0.489 1.00 96.31 199 TYR A O 1
ATOM 1621 N N . HIS A 1 200 ? 10.391 -5.858 -0.379 1.00 95.56 200 HIS A N 1
ATOM 1622 C CA . HIS A 1 200 ? 10.655 -7.060 0.409 1.00 95.56 200 HIS A CA 1
ATOM 1623 C C . HIS A 1 200 ? 11.898 -7.799 -0.109 1.00 95.56 200 HIS A C 1
ATOM 1625 O O . HIS A 1 200 ? 11.996 -8.110 -1.295 1.00 95.56 200 HIS A O 1
ATOM 1631 N N . ARG A 1 201 ? 12.826 -8.158 0.787 1.00 92.00 201 ARG A N 1
ATOM 1632 C CA . ARG A 1 201 ? 14.099 -8.826 0.450 1.00 92.00 201 ARG A CA 1
ATOM 1633 C C . ARG A 1 201 ? 13.911 -10.152 -0.284 1.00 92.00 201 ARG A C 1
ATOM 1635 O O . ARG A 1 201 ? 14.666 -10.452 -1.200 1.00 92.00 201 ARG A O 1
ATOM 1642 N N . ASN A 1 202 ? 12.913 -10.945 0.111 1.00 91.31 202 ASN A N 1
ATOM 1643 C CA . ASN A 1 202 ? 12.681 -12.274 -0.476 1.00 91.31 202 ASN A CA 1
ATOM 1644 C C . ASN A 1 202 ? 11.638 -12.271 -1.602 1.00 91.31 202 ASN A C 1
ATOM 1646 O O . ASN A 1 202 ? 11.480 -13.279 -2.283 1.00 91.31 202 ASN A O 1
ATOM 1650 N N . ASP A 1 203 ? 10.908 -11.168 -1.777 1.00 92.19 203 ASP A N 1
ATOM 1651 C CA . ASP A 1 203 ? 9.948 -11.001 -2.870 1.00 92.19 203 ASP A CA 1
ATOM 1652 C C . ASP A 1 203 ? 10.003 -9.556 -3.376 1.00 92.19 203 ASP A C 1
ATOM 1654 O O . ASP A 1 203 ? 9.145 -8.736 -3.038 1.00 92.19 203 ASP A O 1
ATOM 1658 N N . PRO A 1 204 ? 11.024 -9.216 -4.180 1.00 85.81 204 PRO A N 1
ATOM 1659 C CA . PRO A 1 204 ? 11.240 -7.842 -4.611 1.00 85.81 204 PRO A CA 1
ATOM 1660 C C . PRO A 1 204 ? 10.116 -7.275 -5.487 1.00 85.81 204 PRO A C 1
ATOM 1662 O O . PRO A 1 204 ? 10.076 -6.076 -5.742 1.00 85.81 204 PRO A O 1
ATOM 1665 N N . LEU A 1 205 ? 9.180 -8.110 -5.952 1.00 89.50 205 LEU A N 1
ATOM 1666 C CA . LEU A 1 205 ? 7.987 -7.647 -6.657 1.00 89.50 205 LEU A CA 1
ATOM 1667 C C . LEU A 1 205 ? 6.966 -6.996 -5.719 1.00 89.50 205 LEU A C 1
ATOM 1669 O O . LEU A 1 205 ? 6.053 -6.334 -6.209 1.00 89.50 205 LEU A O 1
ATOM 1673 N N . GLN A 1 206 ? 7.109 -7.131 -4.401 1.00 94.38 206 GLN A N 1
ATOM 1674 C CA . GLN A 1 206 ? 6.344 -6.375 -3.413 1.00 94.38 206 GLN A CA 1
ATOM 1675 C C . GLN A 1 206 ? 7.113 -5.118 -3.030 1.00 94.38 206 GLN A C 1
ATOM 1677 O O . GLN A 1 206 ? 8.090 -5.181 -2.282 1.00 94.38 206 GLN A O 1
ATOM 1682 N N . TRP A 1 207 ? 6.669 -3.977 -3.552 1.00 95.44 207 TRP A N 1
ATOM 1683 C CA . TRP A 1 207 ? 7.303 -2.694 -3.290 1.00 95.44 207 TRP A CA 1
ATOM 1684 C C . TRP A 1 207 ? 6.293 -1.550 -3.326 1.00 95.44 207 TRP A C 1
ATOM 1686 O O . TRP A 1 207 ? 5.243 -1.662 -3.961 1.00 95.44 207 TRP A O 1
ATOM 1696 N N . TYR A 1 208 ? 6.631 -0.440 -2.679 1.00 95.12 208 TYR A N 1
ATOM 1697 C CA . TYR A 1 208 ? 5.929 0.831 -2.838 1.00 95.12 208 TYR A CA 1
ATOM 1698 C C . TYR A 1 208 ? 6.919 1.986 -2.936 1.00 95.12 208 TYR A C 1
ATOM 1700 O O . TYR A 1 208 ? 8.035 1.911 -2.421 1.00 95.12 208 TYR A O 1
ATOM 1708 N N . LEU A 1 209 ? 6.508 3.027 -3.651 1.00 94.00 209 LEU A N 1
ATOM 1709 C CA . LEU A 1 209 ? 7.168 4.323 -3.685 1.00 94.00 209 LEU A CA 1
ATOM 1710 C C . LEU A 1 209 ? 6.546 5.203 -2.604 1.00 94.00 209 LEU A C 1
ATOM 1712 O O . LEU A 1 209 ? 5.341 5.155 -2.432 1.00 94.00 209 LEU A O 1
ATOM 1716 N N . THR A 1 210 ? 7.341 6.028 -1.937 1.00 91.31 210 THR A N 1
ATOM 1717 C CA . THR A 1 210 ? 6.874 7.132 -1.087 1.00 91.31 210 THR A CA 1
ATOM 1718 C C . THR A 1 210 ? 7.754 8.358 -1.317 1.00 91.31 210 THR A C 1
ATOM 1720 O O . THR A 1 210 ? 8.917 8.228 -1.700 1.00 91.31 210 THR A O 1
ATOM 1723 N N . ASP A 1 211 ? 7.226 9.562 -1.127 1.00 88.50 211 ASP A N 1
ATOM 1724 C CA . ASP A 1 211 ? 7.982 10.811 -1.264 1.00 88.50 211 ASP A CA 1
ATOM 1725 C C . ASP A 1 211 ? 8.827 11.142 -0.018 1.00 88.50 211 ASP A C 1
ATOM 1727 O O . ASP A 1 211 ? 9.727 11.982 -0.086 1.00 88.50 211 ASP A O 1
AT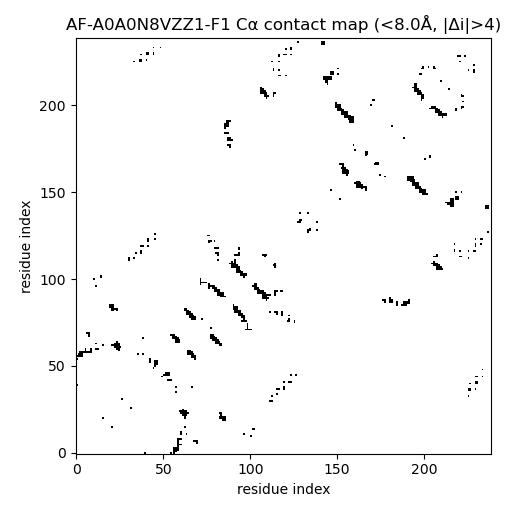OM 1731 N N . THR A 1 212 ? 8.595 10.443 1.096 1.00 84.75 212 THR A N 1
ATOM 1732 C CA . THR A 1 212 ? 9.276 10.650 2.379 1.00 84.75 212 THR A CA 1
ATOM 1733 C C . THR A 1 212 ? 9.915 9.363 2.902 1.00 84.75 212 THR A C 1
ATOM 1735 O O . THR A 1 212 ? 9.269 8.330 3.042 1.00 84.75 212 THR A O 1
ATOM 1738 N N . GLU A 1 213 ? 11.189 9.437 3.293 1.00 81.19 213 GLU A N 1
ATOM 1739 C CA . GLU A 1 213 ? 11.909 8.314 3.920 1.00 81.19 213 GLU A CA 1
ATOM 1740 C C . GLU A 1 213 ? 11.340 7.902 5.286 1.00 81.19 213 GLU A C 1
ATOM 1742 O O . GLU A 1 213 ? 11.660 6.831 5.788 1.00 81.19 213 GLU A O 1
ATOM 1747 N N . LEU A 1 214 ? 10.514 8.756 5.901 1.00 78.12 214 LEU A N 1
ATOM 1748 C CA . LEU A 1 214 ? 9.963 8.542 7.239 1.00 78.12 214 LEU A CA 1
ATOM 1749 C C . LEU A 1 214 ? 8.623 7.788 7.239 1.00 78.12 214 LEU A C 1
ATOM 1751 O O . LEU A 1 214 ? 8.154 7.424 8.317 1.00 78.12 214 LEU A O 1
ATOM 1755 N N . ASP A 1 215 ? 8.012 7.556 6.072 1.00 75.75 215 ASP A N 1
ATOM 1756 C CA . ASP A 1 215 ? 6.728 6.847 5.938 1.00 75.75 215 ASP A CA 1
ATOM 1757 C C . ASP A 1 215 ? 6.948 5.332 5.762 1.00 75.75 215 ASP A C 1
ATOM 1759 O O . ASP A 1 215 ? 6.675 4.732 4.718 1.00 75.75 215 ASP A O 1
ATOM 1763 N N . THR A 1 216 ? 7.562 4.724 6.783 1.00 85.25 216 THR A N 1
ATOM 1764 C CA . THR A 1 216 ? 8.080 3.344 6.745 1.00 85.25 216 THR A CA 1
ATOM 1765 C C . THR A 1 216 ? 7.123 2.296 7.309 1.00 85.25 216 THR A C 1
ATOM 1767 O O . THR A 1 216 ? 7.432 1.113 7.290 1.00 85.25 216 THR A O 1
ATOM 1770 N N . ASP A 1 217 ? 5.960 2.671 7.820 1.00 87.19 217 ASP A N 1
ATOM 1771 C CA . ASP A 1 217 ? 5.003 1.734 8.422 1.00 87.19 217 ASP A CA 1
ATOM 1772 C C . ASP A 1 217 ? 4.275 0.857 7.399 1.00 87.19 217 ASP A C 1
ATOM 1774 O O . ASP A 1 217 ? 3.899 -0.277 7.702 1.00 87.19 217 ASP A O 1
ATOM 1778 N N . LEU A 1 218 ? 4.124 1.318 6.156 1.00 91.62 218 LEU A N 1
ATOM 1779 C CA . LEU A 1 218 ? 3.681 0.446 5.068 1.00 91.62 218 LEU A CA 1
ATOM 1780 C C . LEU A 1 218 ? 4.711 -0.652 4.758 1.00 91.62 218 LEU A C 1
ATOM 1782 O O . LEU A 1 218 ? 4.328 -1.758 4.371 1.00 91.62 218 LEU A O 1
ATOM 1786 N N . ALA A 1 219 ? 6.002 -0.410 5.016 1.00 93.62 219 ALA A N 1
ATOM 1787 C CA . ALA A 1 219 ? 7.035 -1.432 4.869 1.00 93.62 219 ALA A CA 1
ATOM 1788 C C . ALA A 1 219 ? 6.797 -2.637 5.785 1.00 93.62 219 ALA A C 1
ATOM 1790 O O . ALA A 1 219 ? 7.160 -3.752 5.418 1.00 93.62 219 ALA A O 1
ATOM 1791 N N . TRP A 1 220 ? 6.130 -2.460 6.928 1.00 93.44 220 TRP A N 1
ATOM 1792 C CA . TRP A 1 220 ? 5.785 -3.570 7.822 1.00 93.44 220 TRP A CA 1
ATOM 1793 C C . TRP A 1 220 ? 4.820 -4.564 7.176 1.00 93.44 220 TRP A C 1
ATOM 1795 O O . TRP A 1 220 ? 4.817 -5.732 7.545 1.00 93.44 220 TRP A O 1
ATOM 1805 N N . GLY A 1 221 ? 4.027 -4.125 6.194 1.00 94.00 221 GLY A N 1
ATOM 1806 C CA . GLY A 1 221 ? 3.086 -4.973 5.461 1.00 94.00 221 GLY A CA 1
ATOM 1807 C C . GLY A 1 221 ? 3.693 -5.738 4.284 1.00 94.00 221 GLY A C 1
ATOM 1808 O O . GLY A 1 221 ? 3.010 -6.574 3.683 1.00 94.00 221 GLY A O 1
ATOM 1809 N N . LEU A 1 222 ? 4.951 -5.468 3.922 1.00 95.81 222 LEU A N 1
ATOM 1810 C CA . LEU A 1 222 ? 5.628 -6.164 2.830 1.00 95.81 222 LEU A CA 1
ATOM 1811 C C . LEU A 1 222 ? 5.973 -7.599 3.256 1.00 95.81 222 LEU A C 1
ATOM 1813 O O . LEU A 1 222 ? 6.676 -7.817 4.240 1.00 95.81 222 LEU A O 1
ATOM 1817 N N . GLY A 1 223 ? 5.477 -8.586 2.508 1.00 94.12 223 GLY A N 1
ATOM 1818 C CA . GLY A 1 223 ? 5.605 -10.009 2.838 1.00 94.12 223 GLY A CA 1
ATOM 1819 C C . GLY A 1 223 ? 4.586 -10.534 3.858 1.00 94.12 223 GLY A C 1
ATOM 1820 O O . GLY A 1 223 ? 4.579 -11.737 4.118 1.00 94.12 223 GLY A O 1
ATOM 1821 N N . LEU A 1 224 ? 3.718 -9.677 4.406 1.00 96.06 224 LEU A N 1
ATOM 1822 C CA . LEU A 1 224 ? 2.635 -10.086 5.303 1.00 96.06 224 LEU A CA 1
ATOM 1823 C C . LEU A 1 224 ? 1.315 -10.275 4.563 1.00 96.06 224 LEU A C 1
ATOM 1825 O O . LEU A 1 224 ? 1.057 -9.656 3.529 1.00 96.06 224 LEU A O 1
ATOM 1829 N N . ASP A 1 225 ? 0.453 -11.102 5.137 1.00 96.94 225 ASP A N 1
ATOM 1830 C CA . ASP A 1 225 ? -0.945 -11.161 4.749 1.00 96.94 225 ASP A CA 1
ATOM 1831 C C . ASP A 1 225 ? -1.687 -9.868 5.149 1.00 96.94 225 ASP A C 1
ATOM 1833 O O . ASP A 1 225 ? -1.307 -9.193 6.109 1.00 96.94 225 ASP A O 1
ATOM 1837 N N . ILE A 1 226 ? -2.742 -9.495 4.415 1.00 97.62 226 ILE A N 1
ATOM 1838 C CA . ILE A 1 226 ? -3.507 -8.267 4.690 1.00 97.62 226 ILE A CA 1
ATOM 1839 C C . ILE A 1 226 ? -4.096 -8.254 6.107 1.00 97.62 226 ILE A C 1
ATOM 1841 O O . ILE A 1 226 ? -4.111 -7.201 6.744 1.00 97.62 226 ILE A O 1
ATOM 1845 N N . GLU A 1 227 ? -4.556 -9.396 6.624 1.00 98.38 227 GLU A N 1
ATOM 1846 C CA . GLU A 1 227 ? -5.170 -9.449 7.953 1.00 98.38 227 GLU A CA 1
ATOM 1847 C C . GLU A 1 227 ? -4.126 -9.275 9.061 1.00 98.38 227 GLU A C 1
ATOM 1849 O O . GLU A 1 227 ? -4.352 -8.522 10.012 1.00 98.38 227 GLU A O 1
ATOM 1854 N N . ASP A 1 228 ? -2.968 -9.918 8.901 1.00 97.88 228 ASP A N 1
ATOM 1855 C CA . ASP A 1 228 ? -1.834 -9.807 9.822 1.00 97.88 228 ASP A CA 1
ATOM 1856 C C . ASP A 1 228 ? -1.288 -8.378 9.854 1.00 97.88 228 ASP A C 1
ATOM 1858 O O . ASP A 1 228 ? -0.995 -7.838 10.920 1.00 97.88 228 ASP A O 1
ATOM 1862 N N . TYR A 1 229 ? -1.200 -7.732 8.688 1.00 96.94 229 TYR A N 1
ATOM 1863 C CA . TYR A 1 229 ? -0.775 -6.341 8.596 1.00 96.94 229 TYR A CA 1
ATOM 1864 C C . TYR A 1 229 ? -1.736 -5.394 9.326 1.00 96.94 229 TYR A C 1
ATOM 1866 O O . TYR A 1 229 ? -1.305 -4.558 10.121 1.00 96.94 229 TYR A O 1
ATOM 1874 N N . VAL A 1 230 ? -3.046 -5.532 9.097 1.00 96.88 230 VAL A N 1
ATOM 1875 C CA . VAL A 1 230 ? -4.052 -4.695 9.768 1.00 96.88 230 VAL A CA 1
ATOM 1876 C C . VAL A 1 230 ? -4.032 -4.912 11.280 1.00 96.88 230 VAL A C 1
ATOM 1878 O O . VAL A 1 230 ? -4.094 -3.946 12.039 1.00 96.88 230 VAL A O 1
ATOM 1881 N N . GLU A 1 231 ? -3.921 -6.160 11.732 1.00 96.94 231 GLU A N 1
ATOM 1882 C CA . GLU A 1 231 ? -3.762 -6.498 13.147 1.00 96.94 231 GLU A CA 1
ATOM 1883 C C . GLU A 1 231 ? -2.535 -5.808 13.759 1.00 96.94 231 GLU A C 1
ATOM 1885 O O . GLU A 1 231 ? -2.661 -5.147 14.792 1.00 96.94 231 GLU A O 1
ATOM 1890 N N . LEU A 1 232 ? -1.374 -5.925 13.105 1.00 94.31 232 LEU A N 1
ATOM 1891 C CA . LEU A 1 232 ? -0.116 -5.330 13.553 1.00 94.31 232 LEU A CA 1
ATOM 1892 C C . LEU A 1 232 ? -0.253 -3.818 13.740 1.00 94.31 232 LEU A C 1
ATOM 1894 O O . LEU A 1 232 ? 0.138 -3.296 14.780 1.00 94.31 232 LEU A O 1
ATOM 1898 N N . LEU A 1 233 ? -0.876 -3.120 12.786 1.00 92.56 233 LEU A N 1
ATOM 1899 C CA . LEU A 1 233 ? -1.081 -1.676 12.892 1.00 92.56 233 LEU A CA 1
ATOM 1900 C C . LEU A 1 233 ? -1.886 -1.286 14.140 1.00 92.56 233 LEU A C 1
ATOM 1902 O O . LEU A 1 233 ? -1.537 -0.321 14.817 1.00 92.56 233 LEU A O 1
ATOM 1906 N N . PHE A 1 234 ? -2.949 -2.025 14.471 1.00 92.56 234 PHE A N 1
ATOM 1907 C CA . PHE A 1 234 ? -3.725 -1.771 15.690 1.00 92.56 234 PHE A CA 1
ATOM 1908 C C . PHE A 1 234 ? -2.947 -2.107 16.964 1.00 92.56 234 PHE A C 1
ATOM 1910 O O . PHE A 1 234 ? -3.060 -1.379 17.949 1.00 92.56 234 PHE A O 1
ATOM 1917 N N . GLN A 1 235 ? -2.172 -3.194 16.955 1.00 91.19 235 GLN A N 1
ATOM 1918 C CA . GLN A 1 235 ? -1.346 -3.590 18.096 1.00 91.19 235 GLN A CA 1
ATOM 1919 C C . GLN A 1 235 ? -0.288 -2.532 18.401 1.00 91.19 235 GLN A C 1
ATOM 1921 O O . GLN A 1 235 ? -0.187 -2.096 19.546 1.00 91.19 235 GLN A O 1
ATOM 1926 N N . THR A 1 236 ? 0.427 -2.066 17.376 1.00 87.81 236 THR A N 1
ATOM 1927 C CA . THR A 1 236 ? 1.409 -0.988 17.518 1.00 87.81 236 THR A CA 1
ATOM 1928 C C . THR A 1 236 ? 0.753 0.324 17.931 1.00 87.81 236 THR A C 1
ATOM 1930 O O . THR A 1 236 ? 1.316 1.081 18.712 1.00 87.81 236 THR A O 1
ATOM 1933 N N . ALA A 1 237 ? -0.464 0.598 17.457 1.00 84.56 237 ALA A N 1
ATOM 1934 C CA . ALA A 1 237 ? -1.161 1.826 17.809 1.00 84.56 237 ALA A CA 1
ATOM 1935 C C . ALA A 1 237 ? -1.538 1.958 19.295 1.00 84.56 237 ALA A C 1
ATOM 1937 O O . ALA A 1 237 ? -1.830 3.058 19.764 1.00 84.56 237 ALA A O 1
ATOM 1938 N N . ILE A 1 238 ? -1.582 0.844 20.026 1.00 81.50 238 ILE A N 1
ATOM 1939 C CA . ILE A 1 238 ? -2.071 0.786 21.412 1.00 81.50 238 ILE A CA 1
ATOM 1940 C C . ILE A 1 238 ? -0.963 0.440 22.412 1.00 81.50 238 ILE A C 1
ATOM 1942 O O . ILE A 1 238 ? -1.163 0.629 23.614 1.00 81.50 238 ILE A O 1
ATOM 1946 N N . SER A 1 239 ? 0.181 -0.057 21.935 1.00 74.69 239 SER A N 1
ATOM 1947 C CA . SER A 1 239 ? 1.382 -0.297 22.744 1.00 74.69 239 SER A CA 1
ATOM 1948 C C . SER A 1 239 ? 2.052 1.002 23.177 1.00 74.69 239 SER A C 1
ATOM 1950 O O . SER A 1 239 ? 2.426 1.087 24.368 1.00 74.69 239 SER A O 1
#

Foldseek 3Di:
DDQDPPDQVVLVVVVPPDVWFDFCPPPDPVLVVLLVLLVVLLQVLLCVQVVDRDDAHWYDDGFWIWRAHPDLDDDAQRTKTWGATLEPLQRIWIWGAHSVSDIDTFFHWLDSNLRSLVRSLRSLLRSLCPDPVCVPPCSLPLLWDDADPQKDKFWAAQQRHTPGDDCVVLVQDSVVSRVVSCVVSPPVYDTNGTAMKMAGSVHRSGITGHNDSTNRLSNVCHVHRSSVSSVVSSVSSVD